Protein AF-A0A8J5F7I1-F1 (afdb_monomer_lite)

Foldseek 3Di:
DDPPDQPDDDPVVCCVVSVVSVCVVCVVVVLNCVQVVVDDQDPDDPVNVVNVVSVVVVVVVVNPVPRDDDPVNCVVCVQVVVLVVLLVVLVPDDPLCVVVSVVQNPDPPHDDPVVSVVSVVVSVVVVVVVVVVVVVVVVVVVVVVVVVVVVPDPDPQQDAAPAPRDGNDYVVPDPWGADPPVRDTDHYVVPDPPDDDD

Sequence (198 aa):
MSTETLAIKFTGKNYVAWEFQFRIFLKGKELWNHIDGSTLVPKEGIELSQWEAKDAHLLDFRLVTLVKVPKEALVSLQPIHEDSRHDQFLMKLRLEFEVVRAGLLNRNPVSSLDICLRELLCEEQRMTTQVVLGSTKEISEVVNVAYAAQGKNRGKGQMQCYSCKEFGYIARNCGKKFCNYCKQNGHIIKQCPTRPEN

Secondary structure (DSSP, 8-state):
------SS---STTHHHHHHHHHHHHHHTT-HHHHSS-SPPPSSSHHHHHHHHHHHHHHHTT-TTSS---HH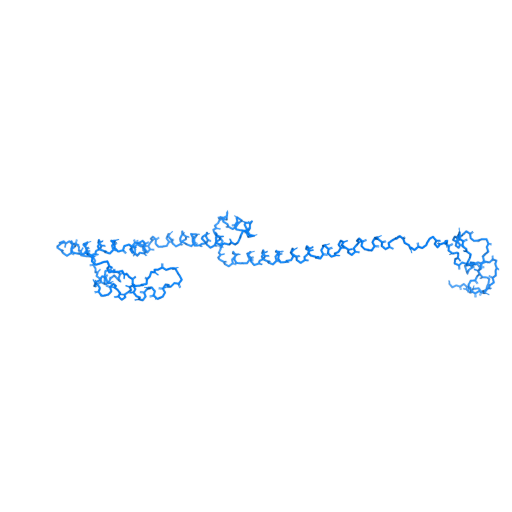HHHHHHHHHHHHHHHHHHTTS-GGGHHHHHHHHT-SSPPPHHHHHHHHHHHHHHHHHHHHHHHHHHHHHHHHHHHHHGGG-S----PBPTTT--BSS-GGG-SS-B-TTT--BSS-GGG-TTSPP-

Structure (mmCIF, N/CA/C/O backbone):
data_AF-A0A8J5F7I1-F1
#
_entry.id   AF-A0A8J5F7I1-F1
#
loop_
_atom_site.group_PDB
_atom_site.id
_atom_site.type_symbol
_atom_site.label_atom_id
_atom_site.label_alt_id
_atom_site.label_comp_id
_atom_site.label_asym_id
_atom_site.label_entity_id
_atom_site.label_seq_id
_atom_site.pdbx_PDB_ins_code
_atom_site.Cartn_x
_atom_site.Cartn_y
_atom_site.Cartn_z
_atom_site.occupancy
_atom_site.B_iso_or_equiv
_atom_site.auth_seq_id
_atom_site.auth_comp_id
_atom_site.auth_asym_id
_atom_site.auth_atom_id
_atom_site.pdbx_PDB_model_num
ATOM 1 N N . MET A 1 1 ? 1.115 -15.078 45.617 1.00 34.78 1 MET A N 1
ATOM 2 C CA . MET A 1 1 ? 0.034 -14.583 44.743 1.00 34.78 1 MET A CA 1
ATOM 3 C C . MET A 1 1 ? 0.285 -15.139 43.355 1.00 34.78 1 MET A C 1
ATOM 5 O O . MET A 1 1 ? 1.218 -14.701 42.696 1.00 34.78 1 MET A O 1
ATOM 9 N N . SER A 1 2 ? -0.433 -16.192 42.978 1.00 36.50 2 SER A N 1
ATOM 10 C CA . SER A 1 2 ? -0.254 -16.900 41.710 1.00 36.50 2 SER A CA 1
ATOM 11 C C . SER A 1 2 ? -0.625 -15.969 40.557 1.00 36.50 2 SER A C 1
ATOM 13 O O . SER A 1 2 ? -1.784 -15.587 40.427 1.00 36.50 2 SER A O 1
ATOM 15 N N . THR A 1 3 ? 0.344 -15.560 39.740 1.00 42.44 3 THR A N 1
ATOM 16 C CA . THR A 1 3 ? 0.089 -14.789 38.520 1.00 42.44 3 THR A CA 1
ATOM 17 C C . THR A 1 3 ? -0.548 -15.712 37.486 1.00 42.44 3 THR A C 1
ATOM 19 O O . THR A 1 3 ? 0.150 -16.337 36.683 1.00 42.44 3 THR A O 1
ATOM 22 N N . GLU A 1 4 ? -1.872 -15.850 37.532 1.00 54.91 4 GLU A N 1
ATOM 23 C CA . GLU A 1 4 ? -2.641 -16.519 36.483 1.00 54.91 4 GLU A CA 1
ATOM 24 C C . GLU A 1 4 ? -2.478 -15.725 35.189 1.00 54.91 4 GLU A C 1
ATOM 26 O O . GLU A 1 4 ? -3.084 -14.678 34.970 1.00 54.91 4 GLU A O 1
ATOM 31 N N . THR A 1 5 ? -1.552 -16.193 34.362 1.00 56.06 5 THR A N 1
ATOM 32 C CA . THR A 1 5 ? -1.131 -15.504 33.150 1.00 56.06 5 THR A CA 1
ATOM 33 C C . THR A 1 5 ? -1.965 -16.035 31.994 1.00 56.06 5 THR A C 1
ATOM 35 O O . THR A 1 5 ? -2.100 -17.250 31.841 1.00 56.06 5 THR A O 1
ATOM 38 N N . LEU A 1 6 ? -2.514 -15.140 31.167 1.00 59.53 6 LEU A N 1
ATOM 39 C CA . LEU A 1 6 ? -3.185 -15.526 29.926 1.00 59.53 6 LEU A CA 1
ATOM 40 C C . LEU A 1 6 ? -2.229 -16.409 29.106 1.00 59.53 6 LEU A C 1
ATOM 42 O O . LEU A 1 6 ? -1.132 -15.969 28.758 1.00 59.53 6 LEU A O 1
ATOM 46 N N . ALA A 1 7 ? -2.630 -17.647 28.807 1.00 61.38 7 ALA A N 1
ATOM 47 C CA . ALA A 1 7 ? -1.752 -18.627 28.160 1.00 61.38 7 ALA A CA 1
ATOM 48 C C . ALA A 1 7 ? -1.276 -18.176 26.766 1.00 61.38 7 ALA A C 1
ATOM 50 O O . ALA A 1 7 ? -0.201 -18.564 26.312 1.00 61.38 7 ALA A O 1
ATOM 51 N N . ILE A 1 8 ? -2.058 -17.326 26.093 1.00 58.81 8 ILE A N 1
ATOM 52 C CA . ILE A 1 8 ? -1.715 -16.754 24.792 1.00 58.81 8 ILE A CA 1
ATOM 53 C C . ILE A 1 8 ? -1.464 -15.258 24.948 1.00 58.81 8 ILE A C 1
ATOM 55 O O . ILE A 1 8 ? -2.368 -14.491 25.262 1.00 58.81 8 ILE A O 1
ATOM 59 N N . LYS A 1 9 ? -0.240 -14.812 24.664 1.00 65.62 9 LYS A N 1
ATOM 60 C CA . LYS A 1 9 ? 0.087 -13.385 24.572 1.00 65.62 9 LYS A CA 1
ATOM 61 C C . LYS A 1 9 ? -0.379 -12.830 23.226 1.00 65.62 9 LYS A C 1
ATOM 63 O O . LYS A 1 9 ? -0.155 -13.459 22.193 1.00 65.62 9 LYS A O 1
ATOM 68 N N . PHE A 1 10 ? -0.994 -11.649 23.213 1.00 54.47 10 PHE A N 1
ATOM 69 C CA . PHE A 1 10 ? -1.361 -10.978 21.965 1.00 54.47 10 PHE A CA 1
ATOM 70 C C . PHE A 1 10 ? -0.100 -10.553 21.198 1.00 54.47 10 PHE A C 1
ATOM 72 O O . PHE A 1 10 ? 0.746 -9.834 21.730 1.00 54.47 10 PHE A O 1
ATOM 79 N N . THR A 1 11 ? 0.037 -11.009 19.953 1.00 48.22 11 THR A N 1
ATOM 80 C CA . THR A 1 11 ? 1.165 -10.695 19.054 1.00 48.22 11 THR A CA 1
ATOM 81 C C . THR A 1 11 ? 0.717 -9.938 17.800 1.00 48.22 11 THR A C 1
ATOM 83 O O . THR A 1 11 ? 1.495 -9.769 16.861 1.00 48.22 11 THR A O 1
ATOM 86 N N . GLY A 1 12 ? -0.547 -9.504 17.743 1.00 49.41 12 GLY A N 1
ATOM 87 C CA . GLY A 1 12 ? -1.153 -8.831 16.590 1.00 49.41 12 GLY A CA 1
ATOM 88 C C . GLY A 1 12 ? -1.576 -9.781 15.465 1.00 49.41 12 GLY A C 1
ATOM 89 O O . GLY A 1 12 ? -2.647 -9.614 14.895 1.00 49.41 12 GLY A O 1
ATOM 90 N N . LYS A 1 13 ? -0.787 -10.823 15.175 1.00 50.38 13 LYS A N 1
ATOM 91 C CA . LYS A 1 13 ? -1.085 -11.823 14.126 1.00 50.38 13 LYS A CA 1
ATOM 92 C C . LYS A 1 13 ? -1.980 -12.972 14.600 1.00 50.38 13 LYS A C 1
ATOM 94 O O . LYS A 1 13 ? -2.457 -13.754 13.787 1.00 50.38 13 LYS A O 1
ATOM 99 N N . ASN A 1 14 ? -2.191 -13.094 15.908 1.00 53.06 14 ASN A N 1
ATOM 100 C CA . ASN A 1 14 ? -2.909 -14.201 16.539 1.00 53.06 14 ASN A CA 1
ATOM 101 C C . ASN A 1 14 ? -4.280 -13.798 17.097 1.00 53.06 14 ASN A C 1
ATOM 103 O O . ASN A 1 14 ? -4.756 -14.446 18.024 1.00 53.06 14 ASN A O 1
ATOM 107 N N . TYR A 1 15 ? -4.909 -12.750 16.550 1.00 54.59 15 TYR A N 1
ATOM 108 C CA . TYR A 1 15 ? -6.145 -12.177 17.093 1.00 54.59 15 TYR A CA 1
ATOM 109 C C . TYR A 1 15 ? -7.242 -13.219 17.334 1.00 54.59 15 TYR A C 1
ATOM 111 O O . TYR A 1 15 ? -7.771 -13.259 18.431 1.00 54.59 15 TYR A O 1
ATOM 119 N N . VAL A 1 16 ? -7.526 -14.113 16.380 1.00 57.34 16 VAL A N 1
ATOM 120 C CA . VAL A 1 16 ? -8.600 -15.119 16.524 1.00 57.34 16 VAL A CA 1
ATOM 121 C C . VAL A 1 16 ? -8.321 -16.102 17.668 1.00 57.34 16 VAL A C 1
ATOM 123 O O . VAL A 1 16 ? -9.190 -16.381 18.488 1.00 57.34 16 VAL A O 1
ATOM 126 N N . ALA A 1 17 ? -7.090 -16.613 17.760 1.00 64.31 17 ALA A N 1
ATOM 127 C CA . ALA A 1 17 ? -6.704 -17.546 18.820 1.00 64.31 17 ALA A CA 1
ATOM 128 C C . ALA A 1 17 ? -6.624 -16.854 20.190 1.00 64.31 17 ALA A C 1
ATOM 130 O O . ALA A 1 17 ? -6.994 -17.434 21.211 1.00 64.31 17 ALA A O 1
ATOM 131 N N . TRP A 1 18 ? -6.149 -15.608 20.200 1.00 71.38 18 TRP A N 1
ATOM 132 C CA . TRP A 1 18 ? -6.069 -14.780 21.392 1.00 71.38 18 TRP A CA 1
ATOM 133 C C . TRP A 1 18 ? -7.459 -14.382 21.898 1.00 71.38 18 TRP A C 1
ATOM 135 O O . TRP A 1 18 ? -7.724 -14.567 23.077 1.00 71.38 18 TRP A O 1
ATOM 145 N N . GLU A 1 19 ? -8.356 -13.913 21.026 1.00 64.94 19 GLU A N 1
ATOM 146 C CA . GLU A 1 19 ? -9.736 -13.526 21.353 1.00 64.94 19 GLU A CA 1
ATOM 147 C C . GLU A 1 19 ? -10.506 -14.712 21.922 1.00 64.94 19 GLU A C 1
ATOM 149 O O . GLU A 1 19 ? -11.114 -14.586 22.982 1.00 64.94 19 GLU A O 1
ATOM 154 N N . PHE A 1 20 ? -10.386 -15.891 21.307 1.00 70.31 20 PHE A N 1
ATOM 155 C CA . PHE A 1 20 ? -11.029 -17.097 21.812 1.00 70.31 20 PHE A CA 1
ATOM 156 C C . PHE A 1 20 ? -10.564 -17.447 23.233 1.00 70.31 20 PHE A C 1
ATOM 158 O O . PHE A 1 20 ? -11.389 -17.654 24.124 1.00 70.31 20 PHE A O 1
ATOM 165 N N . GLN A 1 21 ? -9.249 -17.482 23.474 1.00 65.88 21 GLN A N 1
ATOM 166 C CA . GLN A 1 21 ? -8.695 -17.790 24.799 1.00 65.88 21 GLN A CA 1
ATOM 167 C C . GLN A 1 21 ? -9.003 -16.699 25.824 1.00 65.88 21 GLN A C 1
ATOM 169 O O . GLN A 1 21 ? -9.322 -16.997 26.973 1.00 65.88 21 GLN A O 1
ATOM 174 N N . PHE A 1 22 ? -8.958 -15.439 25.404 1.00 70.75 22 PHE A N 1
ATOM 175 C CA . PHE A 1 22 ? -9.274 -14.297 26.243 1.00 70.75 22 PHE A CA 1
ATOM 176 C C . PHE A 1 22 ? -10.745 -14.302 26.673 1.00 70.75 22 PHE A C 1
ATOM 178 O O . PHE A 1 22 ? -11.057 -14.132 27.851 1.00 70.75 22 PHE A O 1
ATOM 185 N N . ARG A 1 23 ? -11.652 -14.613 25.744 1.00 68.94 23 ARG A N 1
ATOM 186 C CA . ARG A 1 23 ? -13.078 -14.788 26.020 1.00 68.94 23 ARG A CA 1
ATOM 187 C C . ARG A 1 23 ? -13.333 -15.924 27.008 1.00 68.94 23 ARG A C 1
ATOM 189 O O . ARG A 1 23 ? -14.136 -15.758 27.921 1.00 68.94 23 ARG A O 1
ATOM 196 N N . ILE A 1 24 ? -12.664 -17.069 26.851 1.00 76.19 24 ILE A N 1
ATOM 197 C CA . ILE A 1 24 ? -12.778 -18.195 27.794 1.00 76.19 24 ILE A CA 1
ATOM 198 C C . ILE A 1 24 ? -12.260 -17.801 29.182 1.00 76.19 24 ILE A C 1
ATOM 200 O O . ILE A 1 24 ? -12.932 -18.065 30.178 1.00 76.19 24 ILE A O 1
ATOM 204 N N . PHE A 1 25 ? -11.120 -17.113 29.246 1.00 72.69 25 PHE A N 1
ATOM 205 C CA . PHE A 1 25 ? -10.539 -16.622 30.494 1.00 72.69 25 PHE A CA 1
ATOM 206 C C . PHE A 1 25 ? -11.492 -15.680 31.244 1.00 72.69 25 PHE A C 1
ATOM 208 O O . PHE A 1 25 ? -11.763 -15.887 32.425 1.00 72.69 25 PHE A O 1
ATOM 215 N N . LEU A 1 26 ? -12.069 -14.692 30.554 1.00 72.19 26 LEU A N 1
ATOM 216 C CA . LEU A 1 26 ? -13.017 -13.752 31.156 1.00 72.19 26 LEU A CA 1
ATOM 217 C C . LEU A 1 26 ? -14.333 -14.405 31.581 1.00 72.19 26 LEU A C 1
ATOM 219 O O . LEU A 1 26 ? -14.883 -14.041 32.622 1.00 72.19 26 LEU A O 1
ATOM 223 N N . LYS A 1 27 ? -14.839 -15.370 30.803 1.00 75.25 27 LYS A N 1
ATOM 224 C CA . LYS A 1 27 ? -16.024 -16.153 31.183 1.00 75.25 27 LYS A CA 1
ATOM 225 C C . LYS A 1 27 ? -15.762 -16.989 32.433 1.00 75.25 27 LYS A C 1
ATOM 227 O O . LYS A 1 27 ? -16.618 -17.031 33.306 1.00 75.25 27 LYS A O 1
ATOM 232 N N . GLY A 1 28 ? -14.568 -17.572 32.562 1.00 75.88 28 GLY A N 1
ATOM 233 C CA . GLY A 1 28 ? -14.148 -18.293 33.769 1.00 75.88 28 GLY A CA 1
ATOM 234 C C . GLY A 1 28 ? -14.012 -17.409 35.015 1.00 75.88 28 GLY A C 1
ATOM 235 O O . GLY A 1 28 ? -14.038 -17.922 36.128 1.00 75.88 28 GLY A O 1
ATOM 236 N N . LYS A 1 29 ? -13.887 -16.088 34.842 1.00 73.62 29 LYS A N 1
ATOM 237 C CA . LYS A 1 29 ? -13.797 -15.100 35.929 1.00 73.62 29 LYS A CA 1
ATOM 238 C C . LYS A 1 29 ? -15.103 -14.343 36.186 1.00 73.62 29 LYS A C 1
ATOM 240 O O . LYS A 1 29 ? -15.099 -13.413 36.982 1.00 73.62 29 LYS A O 1
ATOM 245 N N . GLU A 1 30 ? -16.190 -14.694 35.496 1.00 74.38 30 GLU A N 1
ATOM 246 C CA . GLU A 1 30 ? -17.476 -13.973 35.541 1.00 74.38 30 GLU A CA 1
ATOM 247 C C . GLU A 1 30 ? -17.383 -12.480 35.161 1.00 74.38 30 GLU A C 1
ATOM 249 O O . GLU A 1 30 ? -18.276 -11.689 35.461 1.00 74.38 30 GLU A O 1
ATOM 254 N N . LEU A 1 31 ? -16.312 -12.079 34.467 1.00 70.75 31 LEU A N 1
ATOM 255 C CA . LEU A 1 31 ? -16.079 -10.693 34.048 1.00 70.75 31 LEU A CA 1
ATOM 256 C C . LEU A 1 31 ? -16.624 -10.408 32.643 1.00 70.75 31 LEU A C 1
ATOM 258 O O . LEU A 1 31 ? -16.756 -9.253 32.251 1.00 70.75 31 LEU A O 1
ATOM 262 N N . TRP A 1 32 ? -16.954 -11.449 31.871 1.00 69.38 32 TRP A N 1
ATOM 263 C CA . TRP A 1 32 ? -17.433 -11.301 30.493 1.00 69.38 32 TRP A CA 1
ATOM 264 C C . TRP A 1 32 ? -18.735 -10.495 30.389 1.00 69.38 32 TRP A C 1
ATOM 266 O O . TRP A 1 32 ? -18.851 -9.648 29.508 1.00 69.38 32 TRP A O 1
ATOM 276 N N . ASN A 1 33 ? -19.668 -10.696 31.325 1.00 67.56 33 ASN A N 1
ATOM 277 C CA . ASN A 1 33 ? -20.970 -10.016 31.326 1.00 67.56 33 ASN A CA 1
ATOM 278 C C . ASN A 1 33 ? -20.837 -8.487 31.502 1.00 67.56 33 ASN A C 1
ATOM 280 O O . ASN A 1 33 ? -21.731 -7.732 31.129 1.00 67.56 33 ASN A O 1
ATOM 284 N N . HIS A 1 34 ? -19.701 -8.041 32.054 1.00 66.81 34 HIS A N 1
ATOM 285 C CA . HIS A 1 34 ? -19.338 -6.632 32.220 1.00 66.81 34 HIS A CA 1
ATOM 286 C C . HIS A 1 34 ? -18.815 -6.000 30.922 1.00 66.81 34 HIS A C 1
ATOM 288 O O . HIS A 1 34 ? -18.904 -4.789 30.741 1.00 66.81 34 HIS A O 1
ATOM 294 N N . ILE A 1 35 ? -18.272 -6.819 30.011 1.00 62.31 35 ILE A N 1
ATOM 295 C CA . ILE A 1 35 ? -17.715 -6.387 28.721 1.00 62.31 35 ILE A CA 1
ATOM 296 C C . ILE A 1 35 ? -18.744 -6.504 27.595 1.00 62.31 35 ILE A C 1
ATOM 298 O O . ILE A 1 35 ? -18.799 -5.633 26.730 1.00 62.31 35 ILE A O 1
ATOM 302 N N . ASP A 1 36 ? -19.562 -7.559 27.589 1.00 66.50 36 ASP A N 1
ATOM 303 C CA . ASP A 1 36 ? -20.572 -7.758 26.542 1.00 66.50 36 ASP A CA 1
ATOM 304 C C . ASP A 1 36 ? -21.778 -6.808 26.657 1.00 66.50 36 ASP A C 1
ATOM 306 O O . ASP A 1 36 ? -22.597 -6.734 25.741 1.00 66.50 36 ASP A O 1
ATOM 310 N N . GLY A 1 37 ? -21.855 -6.047 27.755 1.00 62.00 37 GLY A N 1
ATOM 311 C CA . GLY A 1 37 ? -22.908 -5.071 28.013 1.00 62.00 37 GLY A CA 1
ATOM 312 C C . GLY A 1 37 ? -24.213 -5.677 28.533 1.00 62.00 37 GLY A C 1
ATOM 313 O O . GLY A 1 37 ? -25.204 -4.956 28.636 1.00 62.00 37 GLY A O 1
ATOM 314 N N . SER A 1 38 ? -24.236 -6.969 28.878 1.00 64.00 38 SER A N 1
ATOM 315 C CA . SER A 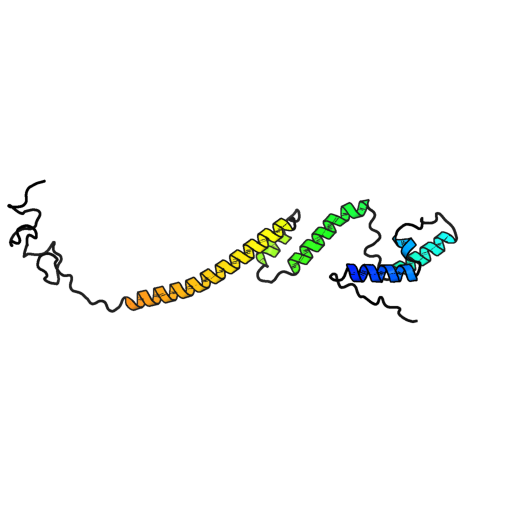1 38 ? -25.418 -7.641 29.435 1.00 64.00 38 SER A CA 1
ATOM 316 C C . SER A 1 38 ? -25.712 -7.204 30.871 1.00 64.00 38 SER A C 1
ATOM 318 O O . SER A 1 38 ? -26.866 -7.245 31.296 1.00 64.00 38 SER A O 1
ATOM 320 N N . THR A 1 39 ? -24.703 -6.764 31.632 1.00 65.12 39 THR A N 1
ATOM 321 C CA . THR A 1 39 ? -24.921 -6.118 32.935 1.00 65.12 39 THR A CA 1
ATOM 322 C C . THR A 1 39 ? -25.124 -4.619 32.757 1.00 65.12 39 THR A C 1
ATOM 324 O O . THR A 1 39 ? -24.194 -3.899 32.388 1.00 65.12 39 THR A O 1
ATOM 327 N N . LEU A 1 40 ? -26.330 -4.139 33.055 1.00 67.19 40 LEU A N 1
ATOM 328 C CA . LEU A 1 40 ? -26.606 -2.708 33.140 1.00 67.19 40 LEU A CA 1
ATOM 329 C C . LEU A 1 40 ? -25.842 -2.103 34.323 1.00 67.19 40 LEU A C 1
ATOM 331 O O . LEU A 1 40 ? -25.794 -2.701 35.396 1.00 67.19 40 LEU A O 1
ATOM 335 N N . VAL A 1 41 ? -25.264 -0.916 34.122 1.00 73.44 41 VAL A N 1
ATOM 336 C CA . VAL A 1 41 ? -24.587 -0.165 35.187 1.00 73.44 41 VAL A CA 1
ATOM 337 C C . VAL A 1 41 ? -25.618 0.172 36.274 1.00 73.44 41 VAL A C 1
ATOM 339 O O . VAL A 1 41 ? -26.610 0.844 35.962 1.00 73.44 41 VAL A O 1
ATOM 342 N N . PRO A 1 42 ? -25.430 -0.293 37.523 1.00 78.62 42 PRO A N 1
ATOM 343 C CA . PRO A 1 42 ? -26.339 0.027 38.618 1.00 78.62 42 PRO A CA 1
ATOM 344 C C . PRO A 1 42 ? -26.368 1.536 38.872 1.00 78.62 42 PRO A C 1
ATOM 346 O O . PRO A 1 42 ? -25.352 2.213 38.741 1.00 78.62 42 PRO A O 1
ATOM 349 N N . LYS A 1 43 ? -27.539 2.076 39.224 1.00 71.88 43 LYS A N 1
ATOM 350 C CA . LYS A 1 43 ? -27.717 3.530 39.357 1.00 71.88 43 LYS A CA 1
ATOM 351 C C . LYS A 1 43 ? -27.251 4.094 40.697 1.00 71.88 43 LYS A C 1
ATOM 353 O O . LYS A 1 43 ? -26.925 5.267 40.711 1.00 71.88 43 LYS A O 1
ATOM 358 N N . GLU A 1 44 ? -27.205 3.300 41.772 1.00 74.50 44 GLU A N 1
ATOM 359 C CA . GLU A 1 44 ? -26.666 3.687 43.089 1.00 74.50 44 GLU A CA 1
ATOM 360 C C . GLU A 1 44 ? -26.675 2.486 44.062 1.00 74.50 44 GLU A C 1
ATOM 362 O O . GLU A 1 44 ? -27.440 1.538 43.880 1.00 74.50 44 GLU A O 1
ATOM 367 N N . GLY A 1 45 ? -25.845 2.532 45.113 1.00 81.56 45 GLY A N 1
ATOM 368 C CA . GLY A 1 45 ? -25.858 1.569 46.226 1.00 81.56 45 GLY A CA 1
ATOM 369 C C . GLY A 1 45 ? -24.705 0.556 46.241 1.00 81.56 45 GLY A C 1
ATOM 370 O O . GLY A 1 45 ? -23.693 0.717 45.565 1.00 81.56 45 GLY A O 1
ATOM 371 N N . ILE A 1 46 ? -24.863 -0.510 47.036 1.00 76.00 46 ILE A N 1
ATOM 372 C CA . ILE A 1 46 ? -23.842 -1.559 47.258 1.00 76.00 46 ILE A CA 1
ATOM 373 C C . ILE A 1 46 ? -23.474 -2.276 45.946 1.00 76.00 46 ILE A C 1
ATOM 375 O O . ILE A 1 46 ? -22.326 -2.673 45.747 1.00 76.00 46 ILE A O 1
ATOM 379 N N . GLU A 1 47 ? -24.434 -2.399 45.028 1.00 75.12 47 GLU A N 1
ATOM 380 C CA . GLU A 1 47 ? -24.237 -2.998 43.704 1.00 75.12 47 GLU A CA 1
ATOM 381 C C . GLU A 1 47 ? -23.319 -2.157 42.809 1.00 75.12 47 GLU A C 1
ATOM 383 O O . GLU A 1 47 ? -22.533 -2.728 42.056 1.00 75.12 47 GLU A O 1
ATOM 388 N N . LEU A 1 48 ? -23.354 -0.820 42.924 1.00 77.06 48 LEU A N 1
ATOM 389 C CA . LEU A 1 48 ? -22.443 0.066 42.194 1.00 77.06 48 LEU A CA 1
ATOM 390 C C . LEU A 1 48 ? -21.003 -0.127 42.678 1.00 77.06 48 LEU A C 1
ATOM 392 O O . LEU A 1 48 ? -20.113 -0.310 41.859 1.00 77.06 48 LEU A O 1
ATOM 396 N N . SER A 1 49 ? -20.774 -0.203 43.991 1.00 74.88 49 SER A N 1
ATOM 397 C CA . SER A 1 49 ? -19.429 -0.440 44.535 1.00 74.88 49 SER A CA 1
ATOM 398 C C . SER A 1 49 ? -18.867 -1.814 44.150 1.00 74.88 49 SER A C 1
ATOM 400 O O . SER A 1 49 ? -17.675 -1.952 43.883 1.00 74.88 49 SER A O 1
ATOM 402 N N . GLN A 1 50 ? -19.715 -2.846 44.082 1.00 78.56 50 GLN A N 1
ATOM 403 C CA . GLN A 1 50 ? -19.312 -4.167 43.584 1.00 78.56 50 GLN A CA 1
ATOM 404 C C . GLN A 1 50 ? -19.019 -4.151 42.079 1.00 78.56 50 GLN A C 1
ATOM 406 O O . GLN A 1 50 ? -18.084 -4.813 41.624 1.00 78.56 50 GLN A O 1
ATOM 411 N N . TRP A 1 51 ? -19.800 -3.393 41.310 1.00 76.62 51 TRP A N 1
ATOM 412 C CA . TRP A 1 51 ? -19.592 -3.192 39.880 1.00 76.62 51 TRP A CA 1
ATOM 413 C C . TRP A 1 51 ? -18.285 -2.433 39.607 1.00 76.62 51 TRP A C 1
ATOM 415 O O . TRP A 1 51 ? -17.488 -2.879 38.787 1.00 76.62 51 TRP A O 1
ATOM 425 N N . GLU A 1 52 ? -18.007 -1.362 40.351 1.00 75.19 52 GLU A N 1
ATOM 426 C CA . GLU A 1 52 ? -16.763 -0.585 40.284 1.00 75.19 52 GLU A CA 1
ATOM 427 C C . GLU A 1 52 ? -15.543 -1.413 40.694 1.00 75.19 52 GLU A C 1
ATOM 429 O O . GLU A 1 52 ? -14.500 -1.320 40.056 1.00 75.19 52 GLU A O 1
ATOM 434 N N . ALA A 1 53 ? -15.663 -2.278 41.707 1.00 76.44 53 ALA A N 1
ATOM 435 C CA . ALA A 1 53 ? -14.589 -3.196 42.079 1.00 76.44 53 ALA A CA 1
ATOM 436 C C . ALA A 1 53 ? -14.276 -4.193 40.948 1.00 76.44 53 ALA A C 1
ATOM 438 O O . ALA A 1 53 ? -13.108 -4.436 40.639 1.00 76.44 53 ALA A O 1
ATOM 439 N N . LYS A 1 54 ? -15.304 -4.742 40.285 1.00 74.00 54 LYS A N 1
ATOM 440 C CA . LYS A 1 54 ? -15.133 -5.610 39.105 1.00 74.00 54 LYS A CA 1
ATOM 441 C C . LYS A 1 54 ? -14.560 -4.846 37.902 1.00 74.00 54 LYS A C 1
ATOM 443 O O . LYS A 1 54 ? -13.710 -5.391 37.198 1.00 74.00 54 LYS A O 1
ATOM 448 N N . ASP A 1 55 ? -14.964 -3.591 37.699 1.00 70.69 55 ASP A N 1
ATOM 449 C CA . ASP A 1 55 ? -14.426 -2.695 36.663 1.00 70.69 55 ASP A CA 1
ATOM 450 C C . ASP A 1 55 ? -12.945 -2.374 36.928 1.00 70.69 55 ASP A C 1
ATOM 452 O O . ASP A 1 55 ? -12.109 -2.531 36.043 1.00 70.69 55 ASP A O 1
ATOM 456 N N . ALA A 1 56 ? -12.577 -2.055 38.171 1.00 69.75 56 ALA A N 1
ATOM 457 C CA . ALA A 1 56 ? -11.193 -1.834 38.585 1.00 69.75 56 ALA A CA 1
ATOM 458 C C . ALA A 1 56 ? -10.323 -3.089 38.403 1.00 69.75 56 ALA A C 1
ATOM 460 O O . ALA A 1 56 ? -9.187 -2.988 37.940 1.00 69.75 56 ALA A O 1
ATOM 461 N N . HIS A 1 57 ? -10.865 -4.279 38.681 1.00 68.00 57 HIS A N 1
ATOM 462 C CA . HIS A 1 57 ? -10.188 -5.541 38.378 1.00 68.00 57 HIS A CA 1
ATOM 463 C C . HIS A 1 57 ? -9.952 -5.722 36.872 1.00 68.00 57 HIS A C 1
ATOM 465 O O . HIS A 1 57 ? -8.865 -6.131 36.472 1.00 68.00 57 HIS A O 1
ATOM 471 N N . LEU A 1 58 ? -10.920 -5.379 36.019 1.00 65.00 58 LEU A N 1
ATOM 472 C CA . LEU A 1 58 ? -10.742 -5.390 34.562 1.00 65.00 58 LEU A CA 1
ATOM 473 C C . LEU A 1 58 ? -9.679 -4.389 34.080 1.00 65.00 58 LEU A C 1
ATOM 475 O O . LEU A 1 58 ? -8.934 -4.692 33.144 1.00 65.00 58 LEU A O 1
ATOM 479 N N . LEU A 1 59 ? -9.590 -3.221 34.721 1.00 62.97 59 LEU A N 1
ATOM 480 C CA . LEU A 1 59 ? -8.566 -2.207 34.449 1.00 62.97 59 LEU A CA 1
ATOM 481 C C . LEU A 1 59 ? -7.161 -2.681 34.863 1.00 62.97 59 LEU A C 1
ATOM 483 O O . LEU A 1 59 ? -6.205 -2.466 34.114 1.00 62.97 59 LEU A O 1
ATOM 487 N N . ASP A 1 60 ? -7.040 -3.386 35.994 1.00 63.16 60 ASP A N 1
ATOM 488 C CA . ASP A 1 60 ? -5.788 -4.004 36.461 1.00 63.16 60 ASP A CA 1
ATOM 489 C C . ASP A 1 60 ? -5.294 -5.098 35.499 1.00 63.16 60 ASP A C 1
ATOM 491 O O . ASP A 1 60 ? -4.099 -5.219 35.219 1.00 63.16 60 ASP A O 1
ATOM 495 N N . PHE A 1 61 ? -6.223 -5.806 34.845 1.00 56.91 61 PHE A N 1
ATOM 496 C CA . PHE A 1 61 ? -5.919 -6.751 33.770 1.00 56.91 61 PHE A CA 1
ATOM 497 C C . PHE A 1 61 ? -5.385 -6.097 32.478 1.00 56.91 61 PHE A C 1
ATOM 499 O O . PHE A 1 61 ? -5.421 -6.729 31.438 1.00 56.91 61 PHE A O 1
ATOM 506 N N . ARG A 1 62 ? -4.832 -4.874 32.468 1.00 53.50 62 ARG A N 1
ATOM 507 C CA . ARG A 1 62 ? -4.074 -4.299 31.324 1.00 53.50 62 ARG A CA 1
ATOM 508 C C . ARG A 1 62 ? -4.810 -4.355 29.964 1.00 53.50 62 ARG A C 1
ATOM 510 O O . ARG A 1 62 ? -4.169 -4.305 28.914 1.00 53.50 62 ARG A O 1
ATOM 517 N N . LEU A 1 63 ? -6.142 -4.479 29.979 1.00 51.66 63 LEU A N 1
ATOM 518 C CA . LEU A 1 63 ? -6.968 -4.905 28.838 1.00 51.66 63 LEU A CA 1
ATOM 519 C C . LEU A 1 63 ? -7.985 -3.864 28.366 1.00 51.66 63 LEU A C 1
ATOM 521 O O . LEU A 1 63 ? -8.671 -4.081 27.370 1.00 51.66 63 LEU A O 1
ATOM 525 N N . VAL A 1 64 ? -8.043 -2.700 29.008 1.00 47.03 64 VAL A N 1
ATOM 526 C CA . VAL A 1 64 ? -9.004 -1.638 28.668 1.00 47.03 64 VAL A CA 1
ATOM 527 C C . VAL A 1 64 ? -8.305 -0.414 28.075 1.00 47.03 64 VAL A C 1
ATOM 529 O O . VAL A 1 64 ? -8.649 0.723 28.360 1.00 47.03 64 VAL A O 1
ATOM 532 N N . THR A 1 65 ? -7.336 -0.618 27.187 1.00 42.81 65 THR A N 1
ATOM 533 C CA . THR A 1 65 ? -7.044 0.409 26.170 1.00 42.81 65 THR A CA 1
ATOM 534 C C . THR A 1 65 ? -7.865 0.208 24.895 1.00 42.81 65 THR A C 1
ATOM 536 O O . THR A 1 65 ? -7.767 1.026 23.990 1.00 42.81 65 THR A O 1
ATOM 539 N N . LEU A 1 66 ? -8.706 -0.839 24.814 1.00 44.06 66 LEU A N 1
ATOM 540 C CA . LEU A 1 66 ? -9.443 -1.173 23.585 1.00 44.06 66 LEU A CA 1
ATOM 541 C C . LEU A 1 66 ? -10.978 -1.255 23.697 1.00 44.06 66 LEU A C 1
ATOM 543 O O . LEU A 1 66 ? -11.608 -1.382 22.653 1.00 44.06 66 LEU A O 1
ATOM 547 N N . VAL A 1 67 ? -11.611 -1.180 24.882 1.00 45.94 67 VAL A N 1
ATOM 548 C CA . VAL A 1 67 ? -13.050 -1.557 24.999 1.00 45.94 67 VAL A CA 1
ATOM 549 C C . VAL A 1 67 ? -14.012 -0.476 25.522 1.00 45.94 67 VAL A C 1
ATOM 551 O O . VAL A 1 67 ? -15.220 -0.680 25.512 1.00 45.94 67 VAL A O 1
ATOM 554 N N . LYS A 1 68 ? -13.559 0.732 25.864 1.00 46.06 68 LYS A N 1
ATOM 555 C CA . LYS A 1 68 ? -14.482 1.871 26.058 1.00 46.06 68 LYS A CA 1
ATOM 556 C C . LYS A 1 68 ? -14.105 3.024 25.147 1.00 46.06 68 LYS A C 1
ATOM 558 O O . LYS A 1 68 ? -13.549 4.029 25.570 1.00 46.06 68 LYS A O 1
ATOM 563 N N . VAL A 1 69 ? -14.447 2.863 23.876 1.00 43.91 69 VAL A N 1
ATOM 564 C CA . VAL A 1 69 ? -14.641 3.999 22.985 1.00 43.91 69 VAL A CA 1
ATOM 565 C C . VAL A 1 69 ? -16.155 4.120 22.753 1.00 43.91 69 VAL A C 1
ATOM 567 O O . VAL A 1 69 ? -16.727 3.219 22.135 1.00 43.91 69 VAL A O 1
ATOM 570 N N . PRO A 1 70 ? -16.830 5.165 23.284 1.00 48.41 70 PRO A N 1
ATOM 571 C CA . PRO A 1 70 ? -18.231 5.470 22.965 1.00 48.41 70 PRO A CA 1
ATOM 572 C C . PRO A 1 70 ? -18.459 5.426 21.452 1.00 48.41 70 PRO A C 1
ATOM 574 O O . PRO A 1 70 ? -17.563 5.820 20.714 1.00 48.41 70 PRO A O 1
ATOM 577 N N . LYS A 1 71 ? -19.618 4.974 20.956 1.00 47.56 71 LYS A N 1
ATOM 578 C CA . LYS A 1 71 ? -19.858 4.865 19.498 1.00 47.56 71 LYS A CA 1
ATOM 579 C C . LYS A 1 71 ? -19.642 6.201 18.781 1.00 47.56 71 LYS A C 1
ATOM 581 O O . LYS A 1 71 ? -19.134 6.221 17.667 1.00 47.56 71 LYS A O 1
ATOM 586 N N . GLU A 1 72 ? -19.946 7.303 19.457 1.00 47.81 72 GLU A N 1
ATOM 587 C CA . GLU A 1 72 ? -19.713 8.672 19.002 1.00 47.81 72 GLU A CA 1
ATOM 588 C C . GLU A 1 72 ? -18.211 8.982 18.896 1.00 47.81 72 GLU A C 1
ATOM 590 O O . GLU A 1 72 ? -17.752 9.523 17.894 1.00 47.81 72 GLU A O 1
ATOM 595 N N . ALA A 1 73 ? -17.424 8.562 19.889 1.00 45.59 73 ALA A N 1
ATOM 596 C CA . ALA A 1 73 ? -15.969 8.685 19.875 1.00 45.59 73 ALA A CA 1
ATOM 597 C C . ALA A 1 73 ? -15.303 7.678 18.920 1.00 45.59 73 ALA A C 1
ATOM 599 O O . ALA A 1 73 ? -14.214 7.948 18.429 1.00 45.59 73 ALA A O 1
ATOM 600 N N . LEU A 1 74 ? -15.944 6.544 18.616 1.00 47.69 74 LEU A N 1
ATOM 601 C CA . LEU A 1 74 ? -15.440 5.521 17.696 1.00 47.69 74 LEU A CA 1
ATOM 602 C C . LEU A 1 74 ? -15.425 6.061 16.271 1.00 47.69 74 LEU A C 1
ATOM 604 O O . LEU A 1 74 ? -14.440 5.875 15.571 1.00 47.69 74 LEU A O 1
ATOM 608 N N . VAL A 1 75 ? -16.464 6.799 15.879 1.00 56.31 75 VAL A N 1
ATOM 609 C CA . VAL A 1 75 ? -16.512 7.493 14.585 1.00 56.31 75 VAL A CA 1
ATOM 610 C C . VAL A 1 75 ? -15.395 8.538 14.481 1.00 56.31 75 VAL A C 1
ATOM 612 O O . VAL A 1 75 ? -14.792 8.680 13.421 1.00 56.31 75 VAL A O 1
ATOM 615 N N . SER A 1 76 ? -15.061 9.228 15.577 1.00 52.28 76 SER A N 1
ATOM 616 C CA . SER A 1 76 ? -13.943 10.186 15.615 1.00 52.28 76 SER A CA 1
ATOM 617 C C . SER A 1 76 ? -12.561 9.527 15.709 1.00 52.28 76 SER A C 1
ATOM 619 O O . SER A 1 76 ? -11.577 10.104 15.256 1.00 52.28 76 SER A O 1
ATOM 621 N N . LEU A 1 77 ? -12.469 8.326 16.281 1.00 50.09 77 LEU A N 1
ATOM 622 C CA . LEU A 1 77 ? -11.214 7.598 16.492 1.00 50.09 77 LEU A CA 1
ATOM 623 C C . LEU A 1 77 ? -10.888 6.611 15.373 1.00 50.09 77 LEU A C 1
ATOM 625 O O . LEU A 1 77 ? -9.723 6.267 15.213 1.00 50.09 77 LEU A O 1
ATOM 629 N N . GLN A 1 78 ? -11.871 6.175 14.585 1.00 57.69 78 GLN A N 1
ATOM 630 C CA . GLN A 1 78 ? -11.662 5.382 13.376 1.00 57.69 78 GLN A CA 1
ATOM 631 C C . GLN A 1 78 ? -10.665 6.043 12.418 1.00 57.69 78 GLN A C 1
ATOM 633 O O . GLN A 1 78 ? -9.674 5.388 12.119 1.00 57.69 78 GLN A O 1
ATOM 638 N N . PRO A 1 79 ? -10.833 7.311 11.992 1.00 59.44 79 PRO A N 1
ATOM 639 C CA . PRO A 1 79 ? -9.859 7.950 11.109 1.00 59.44 79 PRO A CA 1
ATOM 640 C C . PRO A 1 79 ? -8.468 8.019 11.753 1.00 59.44 79 PRO A C 1
ATOM 642 O O . PRO A 1 79 ? -7.498 7.615 11.134 1.00 59.44 79 PRO A O 1
ATOM 645 N N . ILE A 1 80 ? -8.371 8.368 13.039 1.00 60.16 80 ILE A N 1
ATOM 646 C CA . ILE A 1 80 ? -7.089 8.438 13.767 1.00 60.16 80 ILE A CA 1
ATOM 647 C C . ILE A 1 80 ? -6.414 7.055 13.878 1.00 60.16 80 ILE A C 1
ATOM 649 O O . ILE A 1 80 ? -5.191 6.931 13.801 1.00 60.16 80 ILE A O 1
ATOM 653 N N . HIS A 1 81 ? -7.199 5.992 14.065 1.00 58.78 81 HIS A N 1
ATOM 654 C CA . HIS A 1 81 ? -6.704 4.619 14.098 1.00 58.78 81 HIS A CA 1
ATOM 655 C C . HIS A 1 81 ? -6.265 4.142 12.711 1.00 58.78 81 HIS A C 1
ATOM 657 O O . HIS A 1 81 ? -5.221 3.501 12.601 1.00 58.78 81 HIS A O 1
ATOM 663 N N . GLU A 1 82 ? -7.030 4.452 11.664 1.00 63.25 82 GLU A N 1
ATOM 664 C CA . GLU A 1 82 ? -6.658 4.159 10.278 1.00 63.25 82 GLU A CA 1
ATOM 665 C C . GLU A 1 82 ? -5.370 4.889 9.884 1.00 63.25 82 GLU A C 1
ATOM 667 O O . GLU A 1 82 ? -4.462 4.244 9.361 1.00 63.25 82 GLU A O 1
ATOM 672 N N . ASP A 1 83 ? -5.233 6.167 10.245 1.00 67.69 83 ASP A N 1
ATOM 673 C CA . ASP A 1 83 ? -4.026 6.974 10.033 1.00 67.69 83 ASP A CA 1
ATOM 674 C C . ASP A 1 83 ? -2.826 6.361 10.770 1.00 67.69 83 ASP A C 1
ATOM 676 O O . ASP A 1 83 ? -1.768 6.117 10.191 1.00 67.69 83 ASP A O 1
ATOM 680 N N . SER A 1 84 ? -3.010 5.977 12.038 1.00 68.75 84 SER A N 1
ATOM 681 C CA . SER A 1 84 ? -1.963 5.311 12.819 1.00 68.75 84 SER A CA 1
ATOM 682 C C . SER A 1 84 ? -1.545 3.962 12.218 1.00 68.75 84 SER A C 1
ATOM 684 O O . SER A 1 84 ? -0.358 3.622 12.217 1.00 68.75 84 SER A O 1
ATOM 686 N N . ARG A 1 85 ? -2.489 3.176 11.680 1.00 70.06 85 ARG A N 1
ATOM 687 C CA . ARG A 1 85 ? -2.184 1.907 10.998 1.00 70.06 85 ARG A CA 1
ATOM 688 C C . ARG A 1 85 ? -1.499 2.123 9.655 1.00 70.06 85 ARG A C 1
ATOM 690 O O . ARG A 1 85 ? -0.585 1.363 9.334 1.00 70.06 85 ARG A O 1
ATOM 697 N N . HIS A 1 86 ? -1.920 3.133 8.900 1.00 79.56 86 HIS A N 1
ATOM 698 C CA . HIS A 1 86 ? -1.304 3.548 7.646 1.00 79.56 86 HIS A CA 1
ATOM 699 C C . HIS A 1 86 ? 0.165 3.916 7.869 1.00 79.56 86 HIS A C 1
ATOM 701 O O . HIS A 1 86 ? 1.058 3.330 7.251 1.00 79.56 86 HIS A O 1
ATOM 707 N N . ASP A 1 87 ? 0.434 4.781 8.841 1.00 79.94 87 ASP A N 1
ATOM 708 C CA . ASP A 1 87 ? 1.791 5.215 9.155 1.00 79.94 87 ASP A CA 1
ATOM 709 C C . ASP A 1 87 ? 2.637 4.046 9.661 1.00 79.94 87 ASP A C 1
ATOM 711 O O . ASP A 1 87 ? 3.779 3.862 9.239 1.00 79.94 87 ASP A O 1
ATOM 715 N N . GLN A 1 88 ? 2.065 3.179 10.501 1.00 78.00 88 GLN A N 1
ATOM 716 C CA . GLN A 1 88 ? 2.755 1.993 11.001 1.00 78.00 88 GLN A CA 1
ATOM 717 C C . GLN A 1 88 ? 3.058 0.965 9.896 1.00 78.00 88 GLN A C 1
ATOM 719 O O . GLN A 1 88 ? 4.066 0.257 9.983 1.00 78.00 88 GLN A O 1
ATOM 724 N N . PHE A 1 89 ? 2.215 0.866 8.864 1.00 79.19 89 PHE A N 1
ATOM 725 C CA . PHE A 1 89 ? 2.485 0.069 7.668 1.00 79.19 89 PHE A CA 1
ATOM 726 C C . PHE A 1 89 ? 3.640 0.674 6.863 1.00 79.19 89 PHE A C 1
ATOM 728 O O . PHE A 1 89 ? 4.615 -0.023 6.579 1.00 79.19 89 PHE A O 1
ATOM 735 N N . LEU A 1 90 ? 3.582 1.977 6.576 1.00 78.44 90 LEU A N 1
ATOM 736 C CA . LEU A 1 90 ? 4.610 2.684 5.812 1.00 78.44 90 LEU A CA 1
ATOM 737 C C . LEU A 1 90 ? 5.975 2.700 6.518 1.00 78.44 90 LEU A C 1
ATOM 739 O O . LEU A 1 90 ? 7.008 2.569 5.864 1.00 78.44 90 LEU A O 1
ATOM 743 N N . MET A 1 91 ? 6.004 2.786 7.851 1.00 80.94 91 MET A N 1
ATOM 744 C CA . MET A 1 91 ? 7.237 2.698 8.648 1.00 80.94 91 MET A CA 1
ATOM 745 C C . MET A 1 91 ? 7.928 1.333 8.575 1.00 80.94 91 MET A C 1
ATOM 747 O O . MET A 1 91 ? 9.112 1.235 8.887 1.00 80.94 91 MET A O 1
ATOM 751 N N . LYS A 1 92 ? 7.211 0.271 8.195 1.00 82.62 92 LYS A N 1
ATOM 752 C CA . LYS A 1 92 ? 7.764 -1.089 8.084 1.00 82.62 92 LYS A CA 1
ATOM 753 C C . LYS A 1 92 ? 8.290 -1.415 6.686 1.00 82.62 92 LYS A C 1
ATOM 755 O O . LYS A 1 92 ? 8.782 -2.525 6.477 1.00 82.62 92 LYS A O 1
ATOM 760 N N . LEU A 1 93 ? 8.175 -0.491 5.732 1.00 78.50 93 LEU A N 1
ATOM 761 C CA . LEU A 1 93 ? 8.712 -0.669 4.386 1.00 78.50 93 LEU A CA 1
ATOM 762 C C . LEU A 1 93 ? 10.248 -0.672 4.392 1.00 78.50 93 LEU A C 1
ATOM 764 O O . LEU A 1 93 ? 10.887 -0.099 5.275 1.00 78.50 93 LEU A O 1
ATOM 768 N N . ARG A 1 94 ? 10.851 -1.321 3.386 1.00 83.00 94 ARG A N 1
ATOM 769 C CA . ARG A 1 94 ? 12.313 -1.323 3.204 1.00 83.00 94 ARG A CA 1
ATOM 770 C C . ARG A 1 94 ? 12.819 0.099 2.930 1.00 83.00 94 ARG A C 1
ATOM 772 O O . ARG A 1 94 ? 12.107 0.904 2.334 1.00 83.00 94 ARG A O 1
ATOM 779 N N . LEU A 1 95 ? 14.080 0.367 3.283 1.00 84.12 95 LEU A N 1
ATOM 780 C CA . LEU A 1 95 ? 14.743 1.663 3.053 1.00 84.12 95 LEU A CA 1
ATOM 781 C C . LEU A 1 95 ? 14.744 2.096 1.576 1.00 84.12 95 LEU A C 1
ATOM 783 O O . LEU A 1 95 ? 14.787 3.280 1.282 1.00 84.12 95 LEU A O 1
ATOM 787 N N . GLU A 1 96 ? 14.648 1.160 0.636 1.00 83.44 96 GLU A N 1
ATOM 788 C CA . GLU A 1 96 ? 14.561 1.448 -0.804 1.00 83.44 96 GLU A CA 1
ATOM 789 C C . GLU A 1 96 ? 13.296 2.237 -1.183 1.00 83.44 96 GLU A C 1
ATOM 791 O O . GLU A 1 96 ? 13.291 2.960 -2.174 1.00 83.44 96 GLU A O 1
ATOM 796 N N . PHE A 1 97 ? 12.233 2.131 -0.381 1.00 86.38 97 PHE A N 1
ATOM 797 C CA . PHE A 1 97 ? 10.963 2.827 -0.597 1.00 86.38 97 PHE A CA 1
ATOM 798 C C . PHE A 1 97 ? 10.887 4.158 0.159 1.00 86.38 97 PHE A C 1
ATOM 800 O O . PHE A 1 97 ? 9.808 4.730 0.265 1.00 86.38 97 PHE A O 1
ATOM 807 N N . GLU A 1 98 ? 11.998 4.659 0.710 1.00 87.62 98 GLU A N 1
ATOM 808 C CA . GLU A 1 98 ? 12.030 5.846 1.575 1.00 87.62 98 GLU A CA 1
ATOM 809 C C . GLU A 1 98 ? 11.399 7.078 0.916 1.00 87.62 98 GLU A C 1
ATOM 811 O O . GLU A 1 98 ? 10.568 7.734 1.543 1.00 87.62 98 GLU A O 1
ATOM 816 N N . VAL A 1 99 ? 11.693 7.306 -0.366 1.00 87.50 99 VAL A N 1
ATOM 817 C CA . VAL A 1 99 ? 11.179 8.448 -1.135 1.00 87.50 99 VAL A CA 1
ATOM 818 C C . VAL A 1 99 ? 9.655 8.387 -1.275 1.00 87.50 99 VAL A C 1
ATOM 820 O O . VAL A 1 99 ? 8.957 9.359 -0.988 1.00 87.50 99 VAL A O 1
ATOM 823 N N . VAL A 1 100 ? 9.120 7.228 -1.672 1.00 87.00 100 VAL A N 1
ATOM 824 C CA . VAL A 1 100 ? 7.669 7.027 -1.828 1.00 87.00 100 VAL A CA 1
ATOM 825 C C . VAL A 1 100 ? 6.974 7.021 -0.470 1.00 87.00 100 VAL A C 1
ATOM 827 O O . VAL A 1 100 ? 5.928 7.639 -0.311 1.00 87.00 100 VAL A O 1
ATOM 830 N N . ARG A 1 101 ? 7.593 6.418 0.548 1.00 89.50 101 ARG A N 1
ATOM 831 C CA . ARG A 1 101 ? 7.134 6.439 1.941 1.00 89.50 101 ARG A CA 1
ATOM 832 C C . ARG A 1 101 ? 6.993 7.874 2.458 1.00 89.50 101 ARG A C 1
ATOM 834 O O . ARG A 1 101 ? 5.937 8.213 2.980 1.00 89.50 101 ARG A O 1
ATOM 841 N N . ALA A 1 102 ? 8.011 8.721 2.297 1.00 87.00 102 ALA A N 1
ATOM 842 C CA . ALA A 1 102 ? 7.957 10.126 2.703 1.00 87.00 102 ALA A CA 1
ATOM 843 C C . ALA A 1 102 ? 6.865 10.892 1.937 1.00 87.00 102 ALA A C 1
ATOM 845 O O . ALA A 1 102 ? 6.113 11.666 2.529 1.00 87.00 102 ALA A O 1
ATOM 846 N N . GLY A 1 103 ? 6.734 10.629 0.634 1.00 89.75 103 GLY A N 1
ATOM 847 C CA . GLY A 1 103 ? 5.681 11.203 -0.201 1.00 89.75 103 GLY A CA 1
ATOM 848 C C . GLY A 1 103 ? 4.266 10.791 0.211 1.00 89.75 103 GLY A C 1
ATOM 849 O O . GLY A 1 103 ? 3.359 11.608 0.098 1.00 89.75 103 GLY A O 1
ATOM 850 N N . LEU A 1 104 ? 4.067 9.563 0.697 1.00 87.44 104 LEU A N 1
ATOM 851 C CA . LEU A 1 104 ? 2.771 9.058 1.162 1.00 87.44 104 LEU A CA 1
ATOM 852 C C . LEU A 1 104 ? 2.403 9.574 2.562 1.00 87.44 104 LEU A C 1
ATOM 854 O O . LEU A 1 104 ? 1.244 9.902 2.796 1.00 87.44 104 LEU A O 1
ATOM 858 N N . LEU A 1 105 ? 3.378 9.698 3.468 1.00 85.75 105 LEU A N 1
ATOM 859 C CA . LEU A 1 105 ? 3.167 10.204 4.836 1.00 85.75 105 LEU A CA 1
ATOM 860 C C . LEU A 1 105 ? 2.846 11.699 4.888 1.00 85.75 105 LEU A C 1
ATOM 862 O O . LEU A 1 105 ? 2.137 12.149 5.778 1.00 85.75 105 LEU A O 1
ATOM 866 N N . ASN A 1 106 ? 3.369 12.480 3.942 1.00 86.69 106 ASN A N 1
ATOM 867 C CA . ASN A 1 106 ? 3.171 13.931 3.914 1.00 86.69 106 ASN A CA 1
ATOM 868 C C . ASN A 1 106 ? 1.824 14.358 3.296 1.00 86.69 106 ASN A C 1
ATOM 870 O O . ASN A 1 106 ? 1.572 15.555 3.146 1.00 86.69 106 ASN A O 1
ATOM 874 N N . ARG A 1 107 ? 0.962 13.414 2.898 1.00 84.94 107 ARG A N 1
ATOM 875 C CA . ARG A 1 107 ? -0.326 13.725 2.262 1.00 84.94 107 ARG A CA 1
ATOM 876 C C . ARG A 1 107 ? -1.399 14.012 3.301 1.00 84.94 107 ARG A C 1
ATOM 878 O O . ARG A 1 107 ? -1.584 13.252 4.243 1.00 84.94 107 ARG A O 1
ATOM 885 N N . ASN A 1 108 ? -2.149 15.085 3.069 1.00 77.69 108 ASN A N 1
ATOM 886 C CA . ASN A 1 108 ? -3.359 15.405 3.813 1.00 77.69 108 ASN A CA 1
ATOM 887 C C . ASN A 1 108 ? -4.486 15.730 2.813 1.00 77.69 108 ASN A C 1
ATOM 889 O O . ASN A 1 108 ? -4.342 16.708 2.070 1.00 77.69 108 ASN A O 1
ATOM 893 N N . PRO A 1 109 ? -5.578 14.942 2.754 1.00 73.00 109 PRO A N 1
ATOM 894 C CA . PRO A 1 109 ? -5.924 13.808 3.627 1.00 73.00 109 PRO A CA 1
ATOM 895 C C . PRO A 1 109 ? -5.118 12.528 3.340 1.00 73.00 109 PRO A C 1
ATOM 897 O O . PRO A 1 109 ? -4.548 12.372 2.256 1.00 73.00 109 PRO A O 1
ATOM 900 N N . VAL A 1 110 ? -5.079 11.614 4.318 1.00 76.50 110 VAL A N 1
ATOM 901 C CA . VAL A 1 110 ? -4.394 1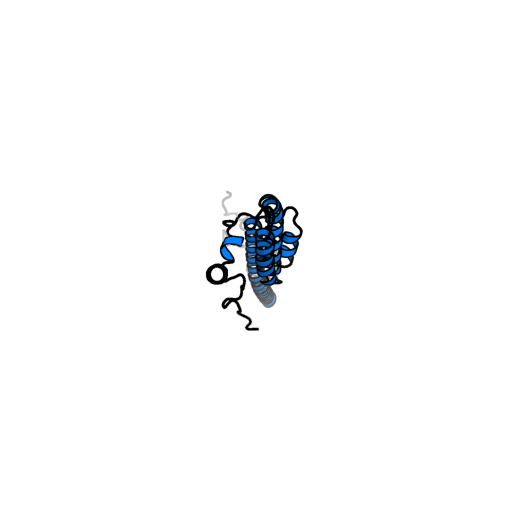0.315 4.206 1.00 76.50 110 VAL A CA 1
ATOM 902 C C . VAL A 1 110 ? -4.926 9.543 3.000 1.00 76.50 110 VAL A C 1
ATOM 904 O O . VAL A 1 110 ? -6.131 9.470 2.752 1.00 76.50 110 VAL A O 1
ATOM 907 N N . SER A 1 111 ? -4.005 8.997 2.206 1.00 78.81 111 SER A N 1
ATOM 908 C CA . SER A 1 111 ? -4.351 8.236 1.006 1.00 78.81 111 SER A CA 1
ATOM 909 C C . SER A 1 111 ? -4.944 6.879 1.386 1.00 78.81 111 SER A C 1
ATOM 911 O O . SER A 1 111 ? -4.491 6.227 2.325 1.00 78.81 111 SER A O 1
ATOM 913 N N . SER A 1 112 ? -5.953 6.427 0.642 1.00 80.06 112 SER A N 1
ATOM 914 C CA . SER A 1 112 ? -6.536 5.105 0.859 1.00 80.06 112 SER A CA 1
ATOM 915 C C . SER A 1 112 ? -5.515 3.995 0.584 1.00 80.06 112 SER A C 1
ATOM 917 O O . SER A 1 112 ? -4.590 4.149 -0.219 1.00 80.06 112 SER A O 1
ATOM 919 N N . LEU A 1 113 ? -5.696 2.842 1.236 1.00 75.44 113 LEU A N 1
ATOM 920 C CA . LEU A 1 113 ? -4.749 1.725 1.158 1.00 75.44 113 LEU A CA 1
ATOM 921 C C . LEU A 1 113 ? -4.482 1.273 -0.286 1.00 75.44 113 LEU A C 1
ATOM 923 O O . LEU A 1 113 ? -3.354 0.936 -0.633 1.00 75.44 113 LEU A O 1
ATOM 927 N N . ASP A 1 114 ? -5.499 1.289 -1.143 1.00 74.25 114 ASP A N 1
ATOM 928 C CA . ASP A 1 114 ? -5.382 0.908 -2.548 1.00 74.25 114 ASP A CA 1
ATOM 929 C C . ASP A 1 114 ? -4.537 1.896 -3.371 1.00 74.25 114 ASP A C 1
ATOM 931 O O . ASP A 1 114 ? -3.823 1.470 -4.280 1.00 74.25 114 ASP A O 1
ATOM 935 N N . ILE A 1 115 ? -4.561 3.193 -3.039 1.00 80.19 115 ILE A N 1
ATOM 936 C CA . ILE A 1 115 ? -3.678 4.200 -3.647 1.00 80.19 115 ILE A CA 1
ATOM 937 C C . ILE A 1 115 ? -2.233 3.936 -3.216 1.00 80.19 115 ILE A C 1
ATOM 939 O O . ILE A 1 115 ? -1.352 3.848 -4.071 1.00 80.19 115 ILE A O 1
ATOM 943 N N . CYS A 1 116 ? -1.999 3.724 -1.919 1.00 80.75 116 CYS A N 1
ATOM 944 C CA . CYS A 1 116 ? -0.664 3.437 -1.391 1.00 80.75 116 CYS A CA 1
ATOM 945 C C . CYS A 1 116 ? -0.069 2.164 -2.009 1.00 80.75 116 CYS A C 1
ATOM 947 O O . CYS A 1 116 ? 1.087 2.161 -2.427 1.00 80.75 116 CYS A O 1
ATOM 949 N N . LEU A 1 117 ? -0.862 1.094 -2.135 1.00 78.56 117 LEU A N 1
ATOM 950 C CA . LEU A 1 117 ? -0.424 -0.153 -2.767 1.00 78.56 117 LEU A CA 1
ATOM 951 C C . LEU A 1 117 ? -0.074 0.037 -4.247 1.00 78.56 117 LEU A C 1
ATOM 953 O O . LEU A 1 117 ? 0.938 -0.494 -4.697 1.00 78.56 117 LEU A O 1
ATOM 957 N N . ARG A 1 118 ? -0.868 0.809 -5.002 1.00 78.00 118 ARG A N 1
ATOM 958 C CA . ARG A 1 118 ? -0.559 1.106 -6.411 1.00 78.00 118 ARG A CA 1
ATOM 959 C C . ARG A 1 118 ? 0.768 1.841 -6.559 1.00 78.00 118 ARG A C 1
ATOM 961 O O . ARG A 1 118 ? 1.558 1.479 -7.424 1.00 78.00 118 ARG A O 1
ATOM 968 N N . GLU A 1 119 ? 1.031 2.835 -5.718 1.00 85.38 119 GLU A N 1
ATOM 969 C CA . GLU A 1 119 ? 2.284 3.591 -5.782 1.00 85.38 119 GLU A CA 1
ATOM 970 C C . GLU A 1 119 ? 3.499 2.748 -5.393 1.00 85.38 119 GLU A C 1
ATOM 972 O O . GLU A 1 119 ? 4.522 2.809 -6.072 1.00 85.38 119 GLU A O 1
ATOM 977 N N . LEU A 1 120 ? 3.374 1.902 -4.367 1.00 86.06 120 LEU A N 1
ATOM 978 C CA . LEU A 1 120 ? 4.441 0.980 -3.976 1.00 86.06 120 LEU A CA 1
ATOM 979 C C . LEU A 1 120 ? 4.759 -0.037 -5.079 1.00 86.06 120 LEU A C 1
ATOM 981 O O . LEU A 1 120 ? 5.932 -0.274 -5.359 1.00 86.06 120 LEU A O 1
ATOM 985 N N . LEU A 1 121 ? 3.738 -0.592 -5.739 1.00 84.00 121 LEU A N 1
ATOM 986 C CA . LEU A 1 121 ? 3.920 -1.511 -6.868 1.00 84.00 121 LEU A CA 1
ATOM 987 C C . LEU A 1 121 ? 4.568 -0.817 -8.072 1.00 84.00 121 LEU A C 1
ATOM 989 O O . LEU A 1 121 ? 5.458 -1.380 -8.709 1.00 84.00 121 LEU A O 1
ATOM 993 N N . CYS A 1 122 ? 4.158 0.417 -8.375 1.00 86.38 122 CYS A N 1
ATOM 994 C CA . CYS A 1 122 ? 4.803 1.222 -9.409 1.00 86.38 122 CYS A CA 1
ATOM 995 C C . CYS A 1 122 ? 6.281 1.464 -9.089 1.00 86.38 122 CYS A C 1
ATOM 997 O O . CYS A 1 122 ? 7.125 1.347 -9.977 1.00 86.38 122 CYS A O 1
ATOM 999 N N . GLU A 1 123 ? 6.607 1.762 -7.832 1.00 87.19 123 GLU A N 1
ATOM 1000 C CA . GLU A 1 123 ? 7.987 2.001 -7.418 1.00 87.19 123 GLU A CA 1
ATOM 1001 C C . GLU A 1 123 ? 8.832 0.725 -7.460 1.00 87.19 123 GLU A C 1
ATOM 1003 O O . GLU A 1 123 ? 9.962 0.750 -7.940 1.00 87.19 123 GLU A O 1
ATOM 1008 N N . GLU A 1 124 ? 8.280 -0.417 -7.054 1.00 86.94 124 GLU A N 1
ATOM 1009 C CA . GLU A 1 124 ? 8.943 -1.718 -7.184 1.00 86.94 124 GLU A CA 1
ATOM 1010 C C . GLU A 1 124 ? 9.248 -2.052 -8.652 1.00 86.94 124 GLU A C 1
ATOM 1012 O O . GLU A 1 124 ? 10.3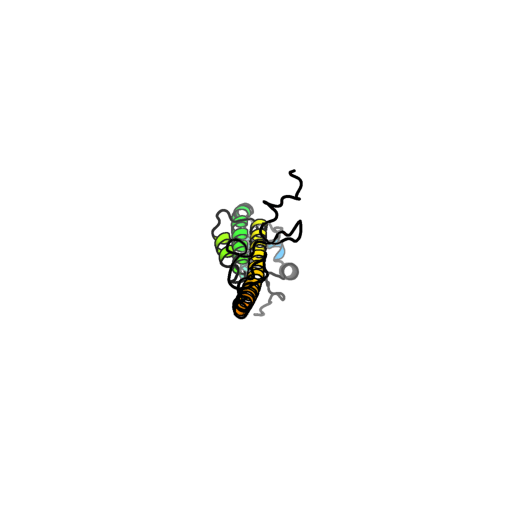63 -2.468 -8.997 1.00 86.94 124 GLU A O 1
ATOM 1017 N N . GLN A 1 125 ? 8.293 -1.788 -9.546 1.00 86.56 125 GLN A N 1
ATOM 1018 C CA . GLN A 1 125 ? 8.490 -1.955 -10.981 1.00 86.56 125 GLN A CA 1
ATOM 1019 C C . GLN A 1 125 ? 9.542 -0.978 -11.528 1.00 86.56 125 GLN A C 1
ATOM 1021 O O . GLN A 1 125 ? 10.368 -1.355 -12.369 1.00 86.56 125 GLN A O 1
ATOM 1026 N N . ARG A 1 126 ? 9.555 0.269 -11.038 1.00 89.38 126 ARG A N 1
ATOM 1027 C CA . ARG A 1 126 ? 10.555 1.285 -11.394 1.00 89.38 126 ARG A CA 1
ATOM 1028 C C . ARG A 1 126 ? 11.959 0.841 -10.991 1.00 89.38 126 ARG A C 1
ATOM 1030 O O . ARG A 1 126 ? 12.867 0.910 -11.817 1.00 89.38 126 ARG A O 1
ATOM 1037 N N . MET A 1 127 ? 12.131 0.344 -9.766 1.00 79.75 127 MET A N 1
ATOM 1038 C CA . MET A 1 127 ? 13.413 -0.162 -9.262 1.00 79.75 127 MET A CA 1
ATOM 1039 C C . MET A 1 127 ? 13.889 -1.377 -10.057 1.00 79.75 127 MET A C 1
ATOM 1041 O O . MET A 1 127 ? 15.037 -1.413 -10.494 1.00 79.75 127 MET A O 1
ATOM 1045 N N . THR A 1 128 ? 12.994 -2.330 -10.332 1.00 84.00 128 THR A N 1
ATOM 1046 C CA . THR A 1 128 ? 13.299 -3.504 -11.166 1.00 84.00 128 THR A CA 1
ATOM 1047 C C . THR A 1 128 ? 13.787 -3.082 -12.552 1.00 84.00 128 THR A C 1
ATOM 1049 O O . THR A 1 128 ? 14.816 -3.555 -13.034 1.00 84.00 128 THR A O 1
ATOM 1052 N N . THR A 1 129 ? 13.091 -2.129 -13.175 1.00 83.94 129 THR A N 1
ATOM 1053 C CA . THR A 1 129 ? 13.466 -1.588 -14.488 1.00 83.94 129 THR A CA 1
ATOM 1054 C C . THR A 1 129 ? 14.807 -0.855 -14.431 1.00 83.94 129 THR A C 1
ATOM 1056 O O . THR A 1 129 ? 15.614 -0.986 -15.346 1.00 83.94 129 THR A O 1
ATOM 1059 N N . GLN A 1 130 ? 15.084 -0.120 -13.351 1.00 81.56 130 GLN A N 1
ATOM 1060 C CA . GLN A 1 130 ? 16.354 0.578 -13.153 1.00 81.56 130 GLN A CA 1
ATOM 1061 C C . GLN A 1 130 ? 17.533 -0.393 -13.001 1.00 81.56 130 GLN A C 1
ATOM 1063 O O . GLN A 1 130 ? 18.593 -0.130 -13.564 1.00 81.56 130 GLN A O 1
ATOM 1068 N N . VAL A 1 131 ? 17.348 -1.524 -12.312 1.00 81.69 131 VAL A N 1
ATOM 1069 C CA . VAL A 1 131 ? 18.360 -2.590 -12.214 1.00 81.69 131 VAL A CA 1
ATOM 1070 C C . VAL A 1 131 ? 18.625 -3.208 -13.587 1.00 81.69 131 VAL A C 1
ATOM 1072 O O . VAL A 1 131 ? 19.777 -3.285 -14.007 1.00 81.69 131 VAL A O 1
ATOM 1075 N N . VAL A 1 132 ? 17.570 -3.566 -14.327 1.00 81.69 132 VAL A N 1
ATOM 1076 C CA . VAL A 1 132 ? 17.695 -4.120 -15.687 1.00 81.69 132 VAL A CA 1
ATOM 1077 C C . VAL A 1 132 ? 18.413 -3.137 -16.612 1.00 81.69 132 VAL A C 1
ATOM 1079 O O . VAL A 1 132 ? 19.358 -3.516 -17.304 1.00 81.69 132 VAL A O 1
ATOM 1082 N N . LEU A 1 133 ? 18.017 -1.862 -16.595 1.00 76.69 133 LEU A N 1
ATOM 1083 C CA . LEU A 1 133 ? 18.647 -0.829 -17.411 1.00 76.69 133 LEU A CA 1
ATOM 1084 C C . LEU A 1 133 ? 20.094 -0.561 -16.984 1.00 76.69 133 LEU A C 1
ATOM 1086 O O . LEU A 1 133 ? 20.944 -0.390 -17.852 1.00 76.69 133 LEU A O 1
ATOM 1090 N N . GLY A 1 134 ? 20.401 -0.580 -15.686 1.00 68.25 134 GLY A N 1
ATOM 1091 C CA . GLY A 1 134 ? 21.761 -0.454 -15.158 1.00 68.25 134 GLY A CA 1
ATOM 1092 C C . GLY A 1 134 ? 22.684 -1.564 -15.659 1.00 68.25 134 GLY A C 1
ATOM 1093 O O . GLY A 1 134 ? 23.732 -1.274 -16.232 1.00 68.25 134 GLY A O 1
ATOM 1094 N N . SER A 1 135 ? 22.247 -2.823 -15.572 1.00 62.72 135 SER A N 1
ATOM 1095 C CA . SER A 1 135 ? 22.989 -3.961 -16.128 1.00 62.72 135 SER A CA 1
ATOM 1096 C C . SER A 1 135 ? 23.121 -3.876 -17.651 1.00 62.72 135 SER A C 1
ATOM 1098 O O . SER A 1 135 ? 24.186 -4.148 -18.200 1.00 62.72 135 SER A O 1
ATOM 1100 N N . THR A 1 136 ? 22.074 -3.446 -18.364 1.00 60.16 136 THR A N 1
ATOM 1101 C CA . THR A 1 136 ? 22.167 -3.251 -19.821 1.00 60.16 136 THR A CA 1
ATOM 1102 C C . THR A 1 136 ? 23.066 -2.082 -20.200 1.00 60.16 136 THR A C 1
ATOM 1104 O O . THR A 1 136 ? 23.656 -2.120 -21.271 1.00 60.16 136 THR A O 1
ATOM 1107 N N . LYS A 1 137 ? 23.205 -1.061 -19.347 1.00 62.31 137 LYS A N 1
ATOM 1108 C CA . LYS A 1 137 ? 24.101 0.075 -19.567 1.00 62.31 137 LYS A CA 1
ATOM 1109 C C . LYS A 1 137 ? 25.554 -0.347 -19.398 1.00 62.31 137 LYS A C 1
ATOM 1111 O O . LYS A 1 137 ? 26.352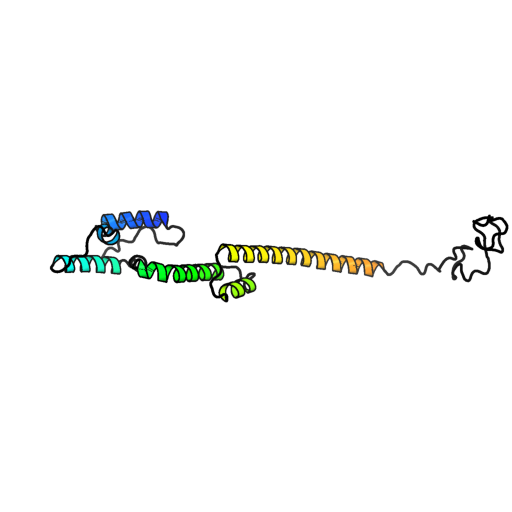 -0.010 -20.260 1.00 62.31 137 LYS A O 1
ATOM 1116 N N . GLU A 1 138 ? 25.874 -1.153 -18.387 1.00 58.88 138 GLU A N 1
ATOM 1117 C CA . GLU A 1 138 ? 27.203 -1.768 -18.254 1.00 58.88 138 GLU A CA 1
ATOM 1118 C C . GLU A 1 138 ? 27.522 -2.663 -19.460 1.00 58.88 138 GLU A C 1
ATOM 1120 O O . GLU A 1 138 ? 28.582 -2.533 -20.070 1.00 58.88 138 GLU A O 1
ATOM 1125 N N . ILE A 1 139 ? 26.574 -3.503 -19.893 1.00 62.62 139 ILE A N 1
ATOM 1126 C CA . ILE A 1 139 ? 26.730 -4.335 -21.097 1.00 62.62 139 ILE A CA 1
ATOM 1127 C C . ILE A 1 139 ? 26.873 -3.461 -22.355 1.00 62.62 139 ILE A C 1
ATOM 1129 O O . ILE A 1 139 ? 27.740 -3.714 -23.185 1.00 62.62 139 ILE A O 1
ATOM 1133 N N . SER A 1 140 ? 26.065 -2.410 -22.500 1.00 64.56 140 SER A N 1
ATOM 1134 C CA . SER A 1 140 ? 26.100 -1.488 -23.638 1.00 64.56 140 SER A CA 1
ATOM 1135 C C . SER A 1 140 ? 27.386 -0.670 -23.672 1.00 64.56 140 SER A C 1
ATOM 1137 O O . SER A 1 140 ? 27.907 -0.436 -24.756 1.00 64.56 140 SER A O 1
ATOM 1139 N N . GLU A 1 141 ? 27.908 -0.215 -22.536 1.00 60.56 141 GLU A N 1
ATOM 1140 C CA . GLU A 1 141 ? 29.179 0.507 -22.453 1.00 60.56 141 GLU A CA 1
ATOM 1141 C C . GLU A 1 141 ? 30.345 -0.424 -22.792 1.00 60.56 141 GLU A C 1
ATOM 1143 O O . GLU A 1 141 ? 31.181 -0.057 -23.613 1.00 60.56 141 GLU A O 1
ATOM 1148 N N . VAL A 1 142 ? 30.355 -1.661 -22.284 1.00 61.59 142 VAL A N 1
ATOM 1149 C CA . VAL A 1 142 ? 31.361 -2.674 -22.645 1.00 61.59 142 VAL A CA 1
ATOM 1150 C C . VAL A 1 142 ? 31.295 -3.024 -24.137 1.00 61.59 142 VAL A C 1
ATOM 1152 O O . VAL A 1 142 ? 32.333 -3.095 -24.795 1.00 61.59 142 VAL A O 1
ATOM 1155 N N . VAL A 1 143 ? 30.096 -3.182 -24.708 1.00 61.44 143 VAL A N 1
ATOM 1156 C CA . VAL A 1 143 ? 29.901 -3.442 -26.145 1.00 61.44 143 VAL A CA 1
ATOM 1157 C C . VAL A 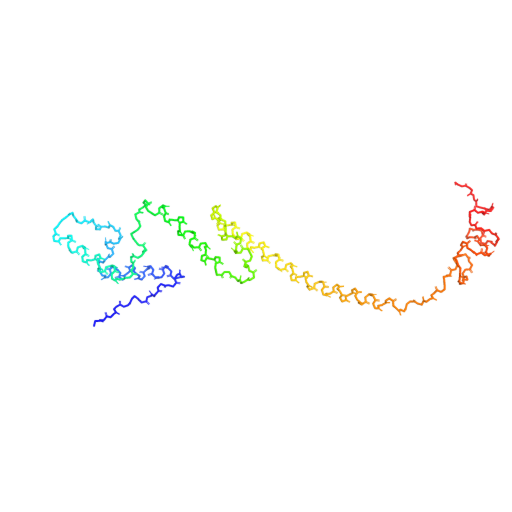1 143 ? 30.324 -2.238 -26.989 1.00 61.44 143 VAL A C 1
ATOM 1159 O O . VAL A 1 143 ? 31.030 -2.417 -27.978 1.00 61.44 143 VAL A O 1
ATOM 1162 N N . ASN A 1 144 ? 29.972 -1.014 -26.592 1.00 65.06 144 ASN A N 1
ATOM 1163 C CA . ASN A 1 144 ? 30.375 0.210 -27.290 1.00 65.06 144 ASN A CA 1
ATOM 1164 C C . ASN A 1 144 ? 31.894 0.430 -27.220 1.00 65.06 144 ASN A C 1
ATOM 1166 O O . ASN A 1 144 ? 32.501 0.814 -28.220 1.00 65.06 144 ASN A O 1
ATOM 1170 N N . VAL A 1 145 ? 32.531 0.133 -26.082 1.00 64.56 145 VAL A N 1
ATOM 1171 C CA . VAL A 1 145 ? 33.993 0.171 -25.918 1.00 64.56 145 VAL A CA 1
ATOM 1172 C C . VAL A 1 145 ? 34.665 -0.918 -26.755 1.00 64.56 145 VAL A C 1
ATOM 1174 O O . VAL A 1 145 ? 35.662 -0.633 -27.415 1.00 64.56 145 VAL A O 1
ATOM 1177 N N . ALA A 1 146 ? 34.110 -2.133 -26.820 1.00 58.38 146 ALA A N 1
ATOM 1178 C CA . ALA A 1 146 ? 34.602 -3.192 -27.703 1.00 58.38 146 ALA A CA 1
ATOM 1179 C C . ALA A 1 146 ? 34.463 -2.812 -29.189 1.00 58.38 146 ALA A C 1
ATOM 1181 O O . ALA A 1 146 ? 35.393 -3.021 -29.969 1.00 58.38 146 ALA A O 1
ATOM 1182 N N . TYR A 1 147 ? 33.349 -2.188 -29.580 1.00 59.44 147 TYR A N 1
ATOM 1183 C CA . TYR A 1 147 ? 33.114 -1.702 -30.942 1.00 59.44 147 TYR A CA 1
ATOM 1184 C C . TYR A 1 147 ? 34.057 -0.538 -31.306 1.00 59.44 147 TYR A C 1
ATOM 1186 O O . TYR A 1 147 ? 34.588 -0.486 -32.416 1.00 59.44 147 TYR A O 1
ATOM 1194 N N . ALA A 1 148 ? 34.344 0.359 -30.356 1.00 61.19 148 ALA A N 1
ATOM 1195 C CA . ALA A 1 148 ? 35.316 1.443 -30.514 1.00 61.19 148 ALA A CA 1
ATOM 1196 C C . ALA A 1 148 ? 36.771 0.933 -30.554 1.00 61.19 148 ALA A C 1
ATOM 1198 O O . ALA A 1 148 ? 37.572 1.420 -31.355 1.00 61.19 148 ALA A O 1
ATOM 1199 N N . ALA A 1 149 ? 37.113 -0.086 -29.759 1.00 61.47 149 ALA A N 1
ATOM 1200 C CA . ALA A 1 149 ? 38.422 -0.745 -29.778 1.00 61.47 149 ALA A CA 1
ATOM 1201 C C . ALA A 1 149 ? 38.655 -1.537 -31.078 1.00 61.47 149 ALA A C 1
ATOM 1203 O O . ALA A 1 149 ? 39.779 -1.589 -31.583 1.00 61.47 149 ALA A O 1
ATOM 1204 N N . GLN A 1 150 ? 37.591 -2.074 -31.687 1.00 59.91 150 GLN A N 1
ATOM 1205 C CA . GLN A 1 150 ? 37.632 -2.666 -33.030 1.00 59.91 150 GLN A CA 1
ATOM 1206 C C . GLN A 1 150 ? 37.861 -1.628 -34.148 1.00 59.91 150 GLN A C 1
ATOM 1208 O O . GLN A 1 150 ? 38.173 -1.996 -35.282 1.00 59.91 150 GLN A O 1
ATOM 1213 N N . GLY A 1 151 ? 37.784 -0.327 -33.846 1.00 51.94 151 GLY A N 1
ATOM 1214 C CA . GLY A 1 151 ? 37.963 0.767 -34.803 1.00 51.94 151 GLY A CA 1
ATOM 1215 C C . GLY A 1 151 ? 39.403 1.034 -35.257 1.00 51.94 151 GLY A C 1
ATOM 1216 O O . GLY A 1 151 ? 39.625 1.991 -35.997 1.00 51.94 151 GLY A O 1
ATOM 1217 N N . LYS A 1 152 ? 40.395 0.228 -34.848 1.00 52.97 152 LYS A N 1
ATOM 1218 C CA . LYS A 1 152 ? 41.816 0.527 -35.106 1.00 52.97 152 LYS A CA 1
ATOM 1219 C C . LYS A 1 152 ? 42.592 -0.547 -35.862 1.00 52.97 152 LYS A C 1
ATOM 1221 O O . LYS A 1 152 ? 43.779 -0.701 -35.617 1.00 52.97 152 LYS A O 1
ATOM 1226 N N . ASN A 1 153 ? 41.948 -1.249 -36.799 1.00 51.44 153 ASN A N 1
ATOM 1227 C CA . ASN A 1 153 ? 42.654 -2.010 -37.844 1.00 51.44 153 ASN A CA 1
ATOM 1228 C C . ASN A 1 153 ? 41.768 -2.391 -39.046 1.00 51.44 153 ASN A C 1
ATOM 1230 O O . ASN A 1 153 ? 41.734 -3.535 -39.491 1.00 51.44 153 ASN A O 1
ATOM 1234 N N . ARG A 1 154 ? 41.068 -1.420 -39.643 1.00 50.72 154 ARG A N 1
ATOM 1235 C CA . ARG A 1 154 ? 40.713 -1.527 -41.066 1.00 50.72 154 ARG A CA 1
ATOM 1236 C C . ARG A 1 154 ? 41.610 -0.559 -41.797 1.00 50.72 154 ARG A C 1
ATOM 1238 O O . ARG A 1 154 ? 41.605 0.630 -41.496 1.00 50.72 154 ARG A O 1
ATOM 1245 N N . GLY A 1 155 ? 42.473 -1.128 -42.632 1.00 49.25 155 GLY A N 1
ATOM 1246 C CA . GLY A 1 155 ? 43.589 -0.437 -43.242 1.00 49.25 155 GLY A CA 1
ATOM 1247 C C . GLY A 1 155 ? 43.188 0.901 -43.841 1.00 49.25 155 GLY A C 1
ATOM 1248 O O . GLY A 1 155 ? 42.040 1.123 -44.231 1.00 49.25 155 GLY A O 1
ATOM 1249 N N . LYS A 1 156 ? 44.188 1.768 -43.983 1.00 53.72 156 LYS A N 1
ATOM 1250 C CA . LYS A 1 156 ? 44.245 2.748 -45.065 1.00 53.72 156 LYS A CA 1
ATOM 1251 C C . LYS A 1 156 ? 44.064 2.001 -46.398 1.00 53.72 156 LYS A C 1
ATOM 1253 O O . LYS A 1 156 ? 45.021 1.786 -47.131 1.00 53.72 156 LYS A O 1
ATOM 1258 N N . GLY A 1 157 ? 42.849 1.542 -46.681 1.00 56.12 157 GLY A N 1
ATOM 1259 C CA . GLY A 1 157 ? 42.417 1.122 -47.991 1.00 56.12 157 GLY A CA 1
ATOM 1260 C C . GLY A 1 157 ? 42.433 2.405 -48.778 1.00 56.12 157 GLY A C 1
ATOM 1261 O O . GLY A 1 157 ? 41.545 3.242 -48.625 1.00 56.12 157 GLY A O 1
ATOM 1262 N N . GLN A 1 158 ? 43.531 2.616 -49.497 1.00 62.56 158 GLN A N 1
ATOM 1263 C CA . GLN A 1 158 ? 43.647 3.696 -50.451 1.00 62.56 158 GLN A CA 1
ATOM 1264 C C . GLN A 1 158 ? 42.325 3.731 -51.223 1.00 62.56 158 GLN A C 1
ATOM 1266 O O . GLN A 1 158 ? 41.841 2.692 -51.666 1.00 62.56 158 GLN A O 1
ATOM 1271 N N . MET A 1 159 ? 41.660 4.882 -51.264 1.00 64.69 159 MET A N 1
ATOM 1272 C CA . MET A 1 159 ? 40.328 4.957 -51.852 1.00 64.69 159 MET A CA 1
ATOM 1273 C C . MET A 1 159 ? 40.425 4.511 -53.317 1.00 64.69 159 MET A C 1
ATOM 1275 O O . MET A 1 159 ? 41.183 5.106 -54.086 1.00 64.69 159 MET A O 1
ATOM 1279 N N . GLN A 1 160 ? 39.739 3.419 -53.668 1.00 72.69 160 GLN A N 1
ATOM 1280 C CA . GLN A 1 160 ? 39.778 2.854 -55.011 1.00 72.69 160 GLN A CA 1
ATOM 1281 C C . GLN A 1 160 ? 38.789 3.600 -55.902 1.00 72.69 160 GLN A C 1
ATOM 1283 O O . GLN A 1 160 ? 37.606 3.738 -55.586 1.00 72.69 160 GLN A O 1
ATOM 1288 N N . CYS A 1 161 ? 39.267 4.078 -57.040 1.00 76.69 161 CYS A N 1
ATOM 1289 C CA . CYS A 1 161 ? 38.437 4.685 -58.056 1.00 76.69 161 CYS A CA 1
ATOM 1290 C C . CYS A 1 161 ? 37.487 3.636 -58.652 1.00 76.69 161 CYS A C 1
ATOM 1292 O O . CYS A 1 161 ? 37.921 2.673 -59.281 1.00 76.69 161 CYS A O 1
ATOM 1294 N N . TYR A 1 162 ? 36.178 3.862 -58.539 1.00 74.69 162 TYR A N 1
ATOM 1295 C CA . TYR A 1 162 ? 35.155 2.982 -59.120 1.00 74.69 162 TYR A CA 1
ATOM 1296 C C . TYR A 1 162 ? 35.200 2.878 -60.656 1.00 74.69 162 TYR A C 1
ATOM 1298 O O . TYR A 1 162 ? 34.638 1.938 -61.212 1.00 74.69 162 TYR A O 1
ATOM 1306 N N . SER A 1 163 ? 35.854 3.821 -61.346 1.00 69.69 163 SER A N 1
ATOM 1307 C CA . SER A 1 163 ? 35.929 3.842 -62.814 1.00 69.69 163 SER A CA 1
ATOM 1308 C C . SER A 1 163 ? 37.118 3.054 -63.371 1.00 69.69 163 SER A C 1
ATOM 1310 O O . SER A 1 163 ? 36.953 2.316 -64.335 1.00 69.69 163 SER A O 1
ATOM 1312 N N . CYS A 1 164 ? 38.310 3.193 -62.783 1.00 74.19 164 CYS A N 1
ATOM 1313 C CA . CYS A 1 164 ? 39.548 2.576 -63.288 1.00 74.19 164 CYS A CA 1
ATOM 1314 C C . CYS A 1 164 ? 40.149 1.525 -62.345 1.00 74.19 164 CYS A C 1
ATOM 1316 O O . CYS A 1 164 ? 41.153 0.910 -62.686 1.00 74.19 164 CYS A O 1
ATOM 1318 N N . LYS A 1 165 ? 39.554 1.329 -61.160 1.00 75.50 165 LYS A N 1
ATOM 1319 C CA . LYS A 1 165 ? 40.026 0.422 -60.104 1.00 75.50 165 LYS A CA 1
ATOM 1320 C C . LYS A 1 165 ? 41.429 0.739 -59.562 1.00 75.50 165 LYS A C 1
ATOM 1322 O O . LYS A 1 165 ? 41.979 -0.068 -58.818 1.00 75.50 165 LYS A O 1
ATOM 1327 N N . GLU A 1 166 ? 41.991 1.906 -59.871 1.00 77.69 166 GLU A N 1
ATOM 1328 C CA . GLU A 1 166 ? 43.247 2.380 -59.280 1.00 77.69 166 GLU A CA 1
ATOM 1329 C C . GLU A 1 166 ? 43.006 3.061 -57.933 1.00 77.69 166 GLU A C 1
ATOM 1331 O O . GLU A 1 166 ? 41.918 3.558 -57.644 1.00 77.69 166 GLU A O 1
ATOM 1336 N N . PHE A 1 167 ? 44.037 3.082 -57.103 1.00 79.69 167 PHE A N 1
ATOM 1337 C CA . PHE A 1 167 ? 43.987 3.577 -55.738 1.00 79.69 167 PHE A CA 1
ATOM 1338 C C . PHE A 1 167 ? 44.512 5.017 -55.629 1.00 79.69 167 PHE A C 1
ATOM 1340 O O . PHE A 1 167 ? 45.428 5.405 -56.349 1.00 79.69 167 PHE A O 1
ATOM 1347 N N . GLY A 1 168 ? 43.963 5.804 -54.698 1.00 78.12 168 GLY A N 1
ATOM 1348 C CA . GLY A 1 168 ? 44.479 7.136 -54.341 1.00 78.12 168 GLY A CA 1
ATOM 1349 C C . GLY A 1 168 ? 43.634 8.322 -54.812 1.00 78.12 168 GLY A C 1
ATOM 1350 O O . GLY A 1 168 ? 43.936 9.457 -54.452 1.00 78.12 168 GLY A O 1
ATOM 1351 N N . TYR A 1 169 ? 42.555 8.089 -55.564 1.00 76.50 169 TYR A N 1
ATOM 1352 C CA . TYR A 1 169 ? 41.635 9.139 -56.008 1.00 76.50 169 TYR A CA 1
ATOM 1353 C C . TYR A 1 169 ? 40.215 8.599 -56.241 1.00 76.50 169 TYR A C 1
ATOM 1355 O O . TYR A 1 169 ? 40.004 7.418 -56.506 1.00 76.50 169 TYR A O 1
ATOM 1363 N N . ILE A 1 170 ? 39.216 9.482 -56.167 1.00 77.31 170 ILE A N 1
ATOM 1364 C CA . ILE A 1 170 ? 37.816 9.154 -56.483 1.00 77.31 170 ILE A CA 1
ATOM 1365 C C . ILE A 1 170 ? 37.549 9.164 -57.986 1.00 77.31 170 ILE A C 1
ATOM 1367 O O . ILE A 1 170 ? 38.182 9.904 -58.735 1.00 77.31 170 ILE A O 1
ATOM 1371 N N . ALA A 1 171 ? 36.505 8.447 -58.414 1.00 74.25 171 ALA A N 1
ATOM 1372 C CA . ALA A 1 171 ? 36.021 8.423 -59.800 1.00 74.25 171 ALA A CA 1
ATOM 1373 C C . ALA A 1 171 ? 35.816 9.813 -60.431 1.00 74.25 171 ALA A C 1
ATOM 1375 O O . ALA A 1 171 ? 35.954 9.961 -61.643 1.00 74.25 171 ALA A O 1
ATOM 1376 N N . ARG A 1 172 ? 35.537 10.839 -59.616 1.00 73.06 172 ARG A N 1
ATOM 1377 C CA . ARG A 1 172 ? 35.374 12.231 -60.059 1.00 73.06 172 ARG A CA 1
ATOM 1378 C C . ARG A 1 172 ? 36.675 12.872 -60.567 1.00 73.06 172 ARG A C 1
ATOM 1380 O O . ARG A 1 172 ? 36.610 13.698 -61.467 1.00 73.06 172 ARG A O 1
ATOM 1387 N N . ASN A 1 173 ? 37.824 12.450 -60.033 1.00 73.94 173 ASN A N 1
ATOM 1388 C CA . ASN A 1 173 ? 39.157 12.976 -60.356 1.00 73.94 173 ASN A CA 1
ATOM 1389 C C . ASN A 1 173 ? 39.968 11.999 -61.230 1.00 73.94 173 ASN A C 1
ATOM 1391 O O . ASN A 1 173 ? 41.185 12.114 -61.339 1.00 73.94 173 ASN A O 1
ATOM 1395 N N . CYS A 1 174 ? 39.311 11.007 -61.837 1.00 77.12 174 CYS A N 1
ATOM 1396 C CA . CYS A 1 174 ? 39.968 10.007 -62.666 1.00 77.12 174 CYS A CA 1
ATOM 1397 C C . CYS A 1 174 ? 40.234 10.542 -64.081 1.00 77.12 174 CYS A C 1
ATOM 1399 O O . CYS A 1 174 ? 39.298 10.886 -64.804 1.00 77.12 174 CYS A O 1
ATOM 1401 N N . GLY A 1 175 ? 41.502 10.545 -64.505 1.00 76.19 175 GLY A N 1
ATOM 1402 C CA . GLY A 1 175 ? 41.887 10.878 -65.884 1.00 76.19 175 GLY A CA 1
ATOM 1403 C C . GLY A 1 175 ? 41.506 9.800 -66.911 1.00 76.19 175 GLY A C 1
ATOM 1404 O O . GLY A 1 175 ? 41.338 10.096 -68.091 1.00 76.19 175 GLY A O 1
ATOM 1405 N N . LYS A 1 176 ? 41.309 8.553 -66.467 1.00 77.19 176 LYS A N 1
ATOM 1406 C CA . LYS A 1 176 ? 40.922 7.404 -67.299 1.00 77.19 176 LYS A CA 1
ATOM 1407 C C . LYS A 1 176 ? 39.409 7.180 -67.215 1.00 77.19 176 LYS A C 1
ATOM 1409 O O . LYS A 1 176 ? 38.929 6.324 -66.474 1.00 77.19 176 LYS A O 1
ATOM 1414 N N . LYS A 1 177 ? 38.635 7.980 -67.951 1.00 79.25 177 LYS A N 1
ATOM 1415 C CA . LYS A 1 177 ? 37.172 7.815 -68.019 1.00 79.25 177 LYS A CA 1
ATOM 1416 C C . LYS A 1 177 ? 36.828 6.483 -68.698 1.00 79.25 177 LYS A C 1
ATOM 1418 O O . LYS A 1 177 ? 37.325 6.213 -69.788 1.00 79.25 177 LYS A O 1
ATOM 1423 N N . PHE A 1 178 ? 35.978 5.679 -68.064 1.00 81.31 178 PHE A N 1
ATOM 1424 C CA . PHE A 1 178 ? 35.479 4.404 -68.586 1.00 81.31 178 PHE A CA 1
ATOM 1425 C C . PHE A 1 178 ? 33.951 4.382 -68.550 1.00 81.31 178 PHE A C 1
ATOM 1427 O O . PHE A 1 178 ? 33.331 4.807 -67.566 1.00 81.31 178 PHE A O 1
ATOM 1434 N N . CYS A 1 179 ? 33.335 3.869 -69.611 1.00 83.81 179 CYS A N 1
ATOM 1435 C CA . CYS A 1 179 ? 31.891 3.784 -69.722 1.00 83.81 179 CYS A CA 1
ATOM 1436 C C . CYS A 1 179 ? 31.393 2.385 -69.349 1.00 83.81 179 CYS A C 1
ATOM 1438 O O . CYS A 1 179 ? 31.611 1.421 -70.077 1.00 83.81 179 CYS A O 1
ATOM 1440 N N . ASN A 1 180 ? 30.632 2.264 -68.256 1.00 80.19 180 ASN A N 1
ATOM 1441 C CA . ASN A 1 180 ? 30.071 0.966 -67.858 1.00 80.19 180 ASN A CA 1
ATOM 1442 C C . ASN A 1 180 ? 28.967 0.440 -68.794 1.00 80.19 180 ASN A C 1
ATOM 1444 O O . ASN A 1 180 ? 28.642 -0.741 -68.675 1.00 80.19 180 ASN A O 1
ATOM 1448 N N . TYR A 1 181 ? 28.408 1.271 -69.686 1.00 83.25 181 TYR A N 1
ATOM 1449 C CA . TYR A 1 181 ? 27.373 0.870 -70.648 1.00 83.25 181 TYR A CA 1
ATOM 1450 C C . TYR A 1 181 ? 27.991 0.202 -71.885 1.00 83.25 181 TYR A C 1
ATOM 1452 O O . TYR A 1 181 ? 27.826 -0.997 -72.071 1.00 83.25 181 TYR A O 1
ATOM 1460 N N . CYS A 1 182 ? 28.780 0.938 -72.676 1.00 86.62 182 CYS A N 1
ATOM 1461 C CA . CYS A 1 182 ? 29.406 0.414 -73.899 1.00 86.62 182 CYS A CA 1
ATOM 1462 C C . CYS A 1 182 ? 30.759 -0.281 -73.673 1.00 86.62 182 CYS A C 1
ATOM 1464 O O . CYS A 1 182 ? 31.353 -0.785 -74.621 1.00 86.62 182 CYS A O 1
ATOM 1466 N N . LYS A 1 183 ? 31.268 -0.283 -72.433 1.00 84.19 183 LYS A N 1
ATOM 1467 C CA . LYS A 1 183 ? 32.571 -0.849 -72.042 1.00 84.19 183 LYS A CA 1
ATOM 1468 C C . LYS A 1 183 ? 33.778 -0.239 -72.773 1.00 84.19 183 LYS A C 1
ATOM 1470 O O . LYS A 1 183 ? 34.821 -0.880 -72.857 1.00 84.19 183 LYS A O 1
ATOM 1475 N N . GLN A 1 184 ? 33.666 0.997 -73.269 1.00 82.00 184 GLN A N 1
ATOM 1476 C CA . GLN A 1 184 ? 34.767 1.719 -73.918 1.00 82.00 184 GLN A CA 1
ATOM 1477 C C . GLN A 1 184 ? 35.387 2.802 -73.020 1.00 82.00 184 GLN A C 1
ATOM 1479 O O . GLN A 1 184 ? 34.739 3.354 -72.125 1.00 82.00 184 GLN A O 1
ATOM 1484 N N . ASN A 1 185 ? 36.659 3.113 -73.289 1.00 81.81 185 ASN A N 1
ATOM 1485 C CA . ASN A 1 185 ? 37.412 4.191 -72.644 1.00 81.81 185 ASN A CA 1
ATOM 1486 C C . ASN A 1 185 ? 37.075 5.562 -73.268 1.00 81.81 185 ASN A C 1
ATOM 1488 O O . ASN A 1 185 ? 36.616 5.652 -74.402 1.00 81.81 185 ASN A O 1
ATOM 1492 N N . GLY A 1 186 ? 37.339 6.643 -72.532 1.00 82.81 186 GLY A N 1
ATOM 1493 C CA . GLY A 1 186 ? 37.255 8.033 -73.001 1.00 82.81 186 GLY A CA 1
ATOM 1494 C C . GLY A 1 186 ? 36.046 8.822 -72.485 1.00 82.81 186 GLY A C 1
ATOM 1495 O O . GLY A 1 186 ? 36.126 10.042 -72.364 1.00 82.81 186 GLY A O 1
ATOM 1496 N N . HIS A 1 187 ? 34.958 8.155 -72.089 1.00 82.69 187 HIS A N 1
ATOM 1497 C CA . HIS A 1 187 ? 33.730 8.802 -71.609 1.00 82.69 187 HIS A CA 1
ATOM 1498 C C . HIS A 1 187 ? 33.088 8.044 -70.435 1.00 82.69 187 HIS A C 1
ATOM 1500 O O . HIS A 1 187 ? 33.453 6.911 -70.137 1.00 82.69 187 HIS A O 1
ATOM 1506 N N . ILE A 1 188 ? 32.141 8.682 -69.741 1.00 82.00 188 ILE A N 1
ATOM 1507 C CA . ILE A 1 188 ? 31.323 8.064 -68.679 1.00 82.00 188 ILE A CA 1
ATOM 1508 C C . ILE A 1 188 ? 29.922 7.731 -69.209 1.00 82.00 188 ILE A C 1
ATOM 1510 O O . ILE A 1 188 ? 29.508 8.271 -70.227 1.00 82.00 188 ILE A O 1
ATOM 1514 N N . ILE A 1 189 ? 29.144 6.918 -68.484 1.00 82.56 189 ILE A N 1
ATOM 1515 C CA . ILE A 1 189 ? 27.790 6.467 -68.891 1.00 82.56 189 ILE A CA 1
ATOM 1516 C C . ILE A 1 189 ? 26.860 7.623 -69.311 1.00 82.56 189 ILE A C 1
ATOM 1518 O O . ILE A 1 189 ? 26.020 7.458 -70.192 1.00 82.56 189 ILE A O 1
ATOM 1522 N N . LYS A 1 190 ? 26.994 8.802 -68.687 1.00 81.38 190 LYS A N 1
ATOM 1523 C CA . LYS A 1 190 ? 26.189 9.994 -69.016 1.00 81.38 190 LYS A CA 1
ATOM 1524 C C . LYS A 1 190 ? 26.493 10.591 -70.395 1.00 81.38 190 LYS A C 1
ATOM 1526 O O . LYS A 1 190 ? 25.654 11.289 -70.929 1.00 81.38 190 LYS A O 1
ATOM 1531 N N . GLN A 1 191 ? 27.684 10.346 -70.931 1.00 81.50 191 GLN A N 1
ATOM 1532 C CA . GLN A 1 191 ? 28.186 10.902 -72.193 1.00 81.50 191 GLN A CA 1
ATOM 1533 C C . GLN A 1 191 ? 28.368 9.792 -73.239 1.00 81.50 191 GLN A C 1
ATOM 1535 O O . GLN A 1 191 ? 29.242 9.877 -74.096 1.00 81.50 191 GLN A O 1
ATOM 1540 N N . CYS A 1 192 ? 27.624 8.692 -73.103 1.00 84.94 192 CYS A N 1
ATOM 1541 C CA . CYS A 1 192 ? 27.795 7.522 -73.948 1.00 84.94 192 CYS A CA 1
ATOM 1542 C C . CYS A 1 192 ? 27.012 7.680 -75.259 1.00 84.94 192 CYS A C 1
ATOM 1544 O O . CYS A 1 192 ? 25.788 7.750 -75.198 1.00 84.94 192 CYS A O 1
ATOM 1546 N N . PRO A 1 193 ? 27.680 7.678 -76.428 1.00 84.25 193 PRO A N 1
ATOM 1547 C CA . PRO A 1 193 ? 27.026 7.904 -77.720 1.00 84.25 193 PRO A CA 1
ATOM 1548 C C . PRO A 1 193 ? 26.078 6.769 -78.126 1.00 84.25 193 PRO A C 1
ATOM 1550 O O . PRO A 1 193 ? 25.218 6.956 -78.975 1.00 84.25 193 PRO A O 1
ATOM 1553 N N . THR A 1 194 ? 26.225 5.586 -77.526 1.00 84.44 194 THR A N 1
ATOM 1554 C CA . THR A 1 194 ? 25.373 4.419 -77.793 1.00 84.44 194 THR A CA 1
ATOM 1555 C C . THR A 1 194 ? 24.262 4.246 -76.758 1.00 84.44 194 THR A C 1
ATOM 1557 O O . THR A 1 194 ? 23.532 3.257 -76.816 1.00 84.44 194 THR A O 1
ATOM 1560 N N . ARG A 1 195 ? 24.174 5.125 -75.750 1.00 81.56 195 ARG A N 1
ATOM 1561 C CA . ARG A 1 195 ? 23.139 5.033 -74.718 1.00 81.56 195 ARG A CA 1
ATOM 1562 C C . ARG A 1 195 ? 21.877 5.738 -75.231 1.00 81.56 195 ARG A C 1
ATOM 1564 O O . ARG A 1 195 ? 21.955 6.939 -75.465 1.00 81.56 195 ARG A O 1
ATOM 1571 N N . PRO A 1 196 ? 20.739 5.037 -75.377 1.00 77.56 196 PRO A N 1
ATOM 1572 C CA . PRO A 1 196 ? 19.486 5.684 -75.746 1.00 77.56 196 PRO A CA 1
ATOM 1573 C C . PRO A 1 196 ? 19.096 6.712 -74.677 1.00 77.56 196 PRO A C 1
ATOM 1575 O O . PRO A 1 196 ? 19.182 6.425 -73.477 1.00 77.56 196 PRO A O 1
ATOM 1578 N N . GLU A 1 197 ? 18.729 7.917 -75.117 1.00 74.88 197 GLU A N 1
ATOM 1579 C CA . GLU A 1 197 ? 18.147 8.933 -74.242 1.00 74.88 197 GLU A CA 1
ATOM 1580 C C . GLU A 1 197 ? 16.754 8.475 -73.818 1.00 74.88 197 GLU A C 1
ATOM 1582 O O . GLU A 1 197 ? 15.973 7.990 -74.636 1.00 74.88 197 GLU A O 1
ATOM 1587 N N . ASN A 1 198 ? 16.481 8.582 -72.523 1.00 61.31 198 ASN A N 1
ATOM 1588 C CA . ASN A 1 198 ? 15.203 8.252 -71.915 1.00 61.31 198 ASN A CA 1
ATOM 1589 C C . ASN A 1 198 ? 14.818 9.389 -70.979 1.00 61.31 198 ASN A C 1
ATOM 1591 O O . ASN A 1 198 ? 15.741 9.876 -70.278 1.00 61.31 198 ASN A O 1
#

Organism: Zingiber officinale (NCBI:txid94328)

InterPro domains:
  IPR001878 Zinc finger, CCHC-type [PF00098] (179-193)
  IPR001878 Zinc finger, CCHC-type [SM00343] (160-176)
  IPR001878 Zinc finger, CCHC-type [SM00343] (178-194)
  IPR029472 Retrotransposon Copia-like, N-terminal [PF14244] (6-42)
  IPR036875 Zinc finger, CCHC-type superfamily [SSF57756] (150-196)

Radius of gyration: 43.67 Å; chains: 1; bounding box: 72×34×125 Å

pLDDT: mean 70.05, std 12.63, range [34.78, 89.75]